Protein AF-A0A8X6VTB9-F1 (afdb_monomer_lite)

Foldseek 3Di:
DDDPQPPPPDDPPDDPPDPVVVVVQLVQWDLAQDDCVVCVLLNVLQVVAFFQPDDQPRHPPDPQHDPSARVVRPLADADCAWAQDPVFFIDHHFDDVVRVGDWDWDDDPDDTDIDTSSRGQTDGSVVSNVPSHHDHRTNGDDPVVVVVVVCVVPVAADKDWDFDDDPPDPPTPIDIDGDQPPSNDD

Organism: Trichonephila clavipes (NCBI:txid2585209)

Structure (mmCIF, N/CA/C/O backbone):
data_AF-A0A8X6VTB9-F1
#
_entry.id   AF-A0A8X6VTB9-F1
#
loop_
_atom_site.group_PDB
_atom_site.id
_atom_site.type_symbol
_atom_site.label_atom_id
_atom_site.label_alt_id
_atom_site.label_comp_id
_atom_site.label_asym_id
_atom_site.label_entity_id
_atom_site.label_seq_id
_atom_site.pdbx_PDB_ins_code
_atom_site.Cartn_x
_atom_site.Cartn_y
_atom_site.Cartn_z
_atom_site.occupancy
_atom_site.B_iso_or_equiv
_atom_site.auth_seq_id
_atom_site.auth_comp_id
_atom_site.auth_asym_id
_atom_site.auth_atom_id
_atom_site.pdbx_PDB_model_num
ATOM 1 N N . MET A 1 1 ? -4.339 -24.519 -5.137 1.00 29.75 1 MET A N 1
ATOM 2 C CA . MET A 1 1 ? -4.508 -23.742 -6.380 1.00 29.75 1 MET A CA 1
ATOM 3 C C . MET A 1 1 ? -4.207 -22.294 -6.023 1.00 29.75 1 MET A C 1
ATOM 5 O O . MET A 1 1 ? -5.064 -21.602 -5.493 1.00 29.75 1 MET A O 1
ATOM 9 N N . GLY A 1 2 ? -2.921 -21.941 -6.063 1.00 29.81 2 GLY A N 1
ATOM 10 C CA . GLY A 1 2 ? -2.426 -20.648 -5.596 1.00 29.81 2 GLY A CA 1
ATOM 11 C C . GLY A 1 2 ? -2.634 -19.611 -6.684 1.00 29.81 2 GLY A C 1
ATOM 12 O O . GLY A 1 2 ? -2.229 -19.838 -7.820 1.00 29.81 2 GLY A O 1
ATOM 13 N N . ILE A 1 3 ? -3.295 -18.514 -6.338 1.00 30.98 3 ILE A N 1
ATOM 14 C CA . ILE A 1 3 ? -3.385 -17.342 -7.198 1.00 30.98 3 ILE A CA 1
ATOM 15 C C . ILE A 1 3 ? -1.976 -16.748 -7.183 1.00 30.98 3 ILE A C 1
ATOM 17 O O . ILE A 1 3 ? -1.501 -16.280 -6.151 1.00 30.98 3 ILE A O 1
ATOM 21 N N . CYS A 1 4 ? -1.261 -16.931 -8.289 1.00 26.45 4 CYS A N 1
ATOM 22 C CA . CYS A 1 4 ? -0.043 -16.201 -8.578 1.00 26.45 4 CYS A CA 1
ATOM 23 C C . CYS A 1 4 ? -0.476 -14.746 -8.747 1.00 26.45 4 CYS A C 1
ATOM 25 O O . CYS A 1 4 ? -1.136 -14.422 -9.733 1.00 26.45 4 CYS A O 1
ATOM 27 N N . ASP A 1 5 ? -0.184 -13.899 -7.762 1.00 32.09 5 ASP A N 1
ATOM 28 C CA . ASP A 1 5 ? -0.257 -12.456 -7.947 1.00 32.09 5 ASP A CA 1
ATOM 29 C C . ASP A 1 5 ? 0.793 -12.103 -9.006 1.00 32.09 5 ASP A C 1
ATOM 31 O O . ASP A 1 5 ? 1.974 -11.916 -8.711 1.00 32.09 5 ASP A O 1
ATOM 35 N N . THR A 1 6 ? 0.371 -12.091 -10.271 1.00 28.61 6 THR A N 1
ATOM 36 C CA . THR A 1 6 ? 1.095 -11.455 -11.366 1.00 28.61 6 THR A CA 1
ATOM 37 C C . THR A 1 6 ? 1.289 -9.998 -10.978 1.00 28.61 6 THR A C 1
ATOM 39 O O . THR A 1 6 ? 0.371 -9.186 -11.095 1.00 28.61 6 THR A O 1
ATOM 42 N N . LEU A 1 7 ? 2.488 -9.671 -10.497 1.00 33.88 7 LEU A N 1
ATOM 43 C CA . LEU A 1 7 ? 3.006 -8.316 -10.556 1.00 33.88 7 LEU A CA 1
ATOM 44 C C . LEU A 1 7 ? 2.977 -7.935 -12.037 1.00 33.88 7 LEU A C 1
ATOM 46 O O . LEU A 1 7 ? 3.796 -8.406 -12.820 1.00 33.88 7 LEU A O 1
ATOM 50 N N . LYS A 1 8 ? 1.972 -7.157 -12.444 1.00 32.75 8 LYS A N 1
ATOM 51 C CA . LYS A 1 8 ? 2.041 -6.443 -13.713 1.00 32.75 8 LYS A CA 1
ATOM 52 C C . LYS A 1 8 ? 3.106 -5.376 -13.518 1.00 32.75 8 LYS A C 1
ATOM 54 O O . LYS A 1 8 ? 2.842 -4.341 -12.911 1.00 32.75 8 LYS A O 1
ATOM 59 N N . GLU A 1 9 ? 4.320 -5.672 -13.959 1.00 34.72 9 GLU A N 1
ATOM 60 C CA . GLU A 1 9 ? 5.297 -4.633 -14.240 1.00 34.72 9 GLU A CA 1
ATOM 61 C C . GLU A 1 9 ? 4.710 -3.805 -15.383 1.00 34.72 9 GLU A C 1
ATOM 63 O O . GLU A 1 9 ? 4.512 -4.283 -16.497 1.00 34.72 9 GLU A O 1
ATOM 68 N N . VAL A 1 10 ? 4.282 -2.594 -15.048 1.00 33.16 10 VAL A N 1
ATOM 69 C CA . VAL A 1 10 ? 3.895 -1.595 -16.031 1.00 33.16 10 VAL A CA 1
ATOM 70 C C . VAL A 1 10 ? 5.188 -0.924 -16.464 1.00 33.16 10 VAL A C 1
ATOM 72 O O . VAL A 1 10 ? 5.725 -0.089 -15.736 1.00 33.16 10 VAL A O 1
ATOM 75 N N . GLU A 1 11 ? 5.696 -1.300 -17.632 1.00 36.03 11 GLU A N 1
ATOM 76 C CA . GLU A 1 11 ? 6.579 -0.417 -18.385 1.00 36.03 11 GLU A CA 1
ATOM 77 C C . GLU A 1 11 ? 5.748 0.760 -18.886 1.00 36.03 11 GLU A C 1
ATOM 79 O O . GLU A 1 11 ? 4.713 0.598 -19.538 1.00 36.03 11 GLU A O 1
ATOM 84 N N . ILE A 1 12 ? 6.184 1.964 -18.531 1.00 35.41 12 ILE A N 1
ATOM 85 C CA . ILE A 1 12 ? 5.634 3.213 -19.051 1.00 35.41 12 ILE A CA 1
ATOM 86 C C . ILE A 1 12 ? 6.266 3.423 -20.437 1.00 35.41 12 ILE A C 1
ATOM 88 O O . ILE A 1 12 ? 7.052 4.340 -20.632 1.00 35.41 12 ILE A O 1
ATOM 92 N N . ASP A 1 13 ? 5.957 2.536 -21.386 1.00 30.55 13 ASP A N 1
ATOM 93 C CA . ASP A 1 13 ? 6.436 2.594 -22.777 1.00 30.55 13 ASP A CA 1
ATOM 94 C C . ASP A 1 13 ? 5.394 3.237 -23.698 1.00 30.55 13 ASP A C 1
ATOM 96 O O . ASP A 1 13 ? 5.032 2.739 -24.765 1.00 30.55 13 ASP A O 1
ATOM 100 N N . GLN A 1 14 ? 4.896 4.398 -23.285 1.00 31.83 14 GLN A N 1
ATOM 101 C CA . GLN A 1 14 ? 4.291 5.345 -24.210 1.00 31.83 14 GLN A CA 1
ATOM 102 C C . GLN A 1 14 ? 4.977 6.685 -24.010 1.00 31.83 14 GLN A C 1
ATOM 104 O O . GLN A 1 14 ? 4.874 7.274 -22.941 1.00 31.83 14 GLN A O 1
ATOM 109 N N . ALA A 1 15 ? 5.721 7.088 -25.041 1.00 36.59 15 ALA A N 1
ATOM 110 C CA . ALA A 1 15 ? 6.345 8.387 -25.254 1.00 36.59 15 ALA A CA 1
ATOM 111 C C . ALA A 1 15 ? 5.846 9.497 -24.306 1.00 36.59 15 ALA A C 1
ATOM 113 O O . ALA A 1 15 ? 4.790 10.085 -24.526 1.00 36.59 15 ALA A O 1
ATOM 114 N N . ILE A 1 16 ? 6.632 9.798 -23.270 1.00 38.06 16 ILE A N 1
ATOM 115 C CA . ILE A 1 16 ? 6.501 11.028 -22.483 1.00 38.06 16 ILE A CA 1
ATOM 116 C C . ILE A 1 16 ? 7.659 11.917 -22.935 1.00 38.06 16 ILE A C 1
ATOM 118 O O . ILE A 1 16 ? 8.783 11.786 -22.453 1.00 38.06 16 ILE A O 1
ATOM 122 N N . GLU A 1 17 ? 7.410 12.746 -23.948 1.00 37.41 17 GLU A N 1
ATOM 123 C CA . GLU A 1 17 ? 8.438 13.539 -24.641 1.00 37.41 17 GLU A CA 1
ATOM 124 C C . GLU A 1 17 ? 8.985 14.727 -23.817 1.00 37.41 17 GLU A C 1
ATOM 126 O O . GLU A 1 17 ? 9.929 15.380 -24.254 1.00 37.41 17 GLU A O 1
ATOM 131 N N . GLU A 1 18 ? 8.483 15.000 -22.606 1.00 32.50 18 GLU A N 1
ATOM 132 C CA . GLU A 1 18 ? 8.823 16.218 -21.851 1.00 32.50 18 GLU A CA 1
ATOM 133 C C . GLU A 1 18 ? 9.211 15.927 -20.372 1.00 32.50 18 GLU A C 1
ATOM 135 O O . GLU A 1 18 ? 8.392 15.443 -19.585 1.00 32.50 18 GLU A O 1
ATOM 140 N N . PRO A 1 19 ? 10.441 16.270 -19.920 1.00 38.84 19 PRO A N 1
ATOM 141 C CA . PRO A 1 19 ? 10.923 16.049 -18.542 1.00 38.84 19 PRO A CA 1
ATOM 142 C C . PRO A 1 19 ? 10.114 16.751 -17.434 1.00 38.84 19 PRO A C 1
ATOM 144 O O . PRO A 1 19 ? 10.282 16.456 -16.248 1.00 38.84 19 PRO A O 1
ATOM 147 N N . THR A 1 20 ? 9.262 17.706 -17.800 1.00 36.38 20 THR A N 1
ATOM 148 C CA . THR A 1 20 ? 8.466 18.548 -16.895 1.00 36.38 20 THR A CA 1
ATOM 149 C C . THR A 1 20 ? 7.201 17.852 -16.373 1.00 36.38 20 THR A C 1
ATOM 151 O O . THR A 1 20 ? 6.739 18.179 -15.276 1.00 36.38 20 THR A O 1
ATOM 154 N N . GLU A 1 21 ? 6.675 16.840 -17.070 1.00 38.25 21 GLU A N 1
ATOM 155 C CA . GLU A 1 21 ? 5.506 16.068 -16.612 1.00 38.25 21 GLU A CA 1
ATOM 156 C C . GLU A 1 21 ? 5.860 15.058 -15.506 1.00 38.25 21 GLU A C 1
ATOM 158 O O . GLU A 1 21 ? 5.094 14.864 -14.560 1.00 38.25 21 GLU A O 1
ATOM 163 N N . ILE A 1 22 ? 7.073 14.492 -15.530 1.00 40.22 22 ILE A N 1
ATOM 164 C CA . ILE A 1 22 ? 7.553 13.531 -14.516 1.00 40.22 22 ILE A CA 1
ATOM 165 C C . ILE A 1 22 ? 7.670 14.178 -13.124 1.00 40.22 22 ILE A C 1
ATOM 167 O O . ILE A 1 22 ? 7.487 13.518 -12.094 1.00 40.22 22 ILE A O 1
ATOM 171 N N . MET A 1 23 ? 7.947 15.484 -13.064 1.00 35.28 23 MET A N 1
ATOM 172 C CA . MET A 1 23 ? 7.981 16.214 -11.796 1.00 35.28 23 MET A CA 1
ATOM 173 C C . MET A 1 23 ? 6.589 16.409 -11.180 1.00 35.28 23 MET A C 1
ATOM 175 O O . MET A 1 23 ? 6.489 16.423 -9.954 1.00 35.28 23 MET A O 1
ATOM 179 N N . HIS A 1 24 ? 5.532 16.495 -11.992 1.00 41.09 24 HIS A N 1
ATOM 180 C CA . HIS A 1 24 ? 4.163 16.654 -11.497 1.00 41.09 24 HIS A CA 1
ATOM 181 C C . HIS A 1 24 ? 3.598 15.338 -10.944 1.00 41.09 24 HIS A C 1
ATOM 183 O O . HIS A 1 24 ? 3.048 15.330 -9.850 1.00 41.09 24 HIS A O 1
ATOM 189 N N . ILE A 1 25 ? 3.849 14.200 -11.600 1.00 45.03 25 ILE A N 1
ATOM 190 C CA . ILE A 1 25 ? 3.317 12.888 -11.171 1.00 45.03 25 ILE A CA 1
ATOM 191 C C . ILE A 1 25 ? 3.840 12.470 -9.783 1.00 45.03 25 ILE A C 1
ATOM 193 O O . ILE A 1 25 ? 3.130 11.854 -8.988 1.00 45.03 25 ILE A O 1
ATOM 197 N N . ASN A 1 26 ? 5.088 12.822 -9.457 1.00 46.19 26 ASN A N 1
ATOM 198 C CA . ASN A 1 26 ? 5.682 12.512 -8.153 1.00 46.19 26 ASN A CA 1
ATOM 199 C C . ASN A 1 26 ? 5.116 13.370 -7.007 1.00 46.19 26 ASN A C 1
ATOM 201 O O . ASN A 1 26 ? 5.283 13.011 -5.839 1.00 46.19 26 ASN A O 1
ATOM 205 N N . GL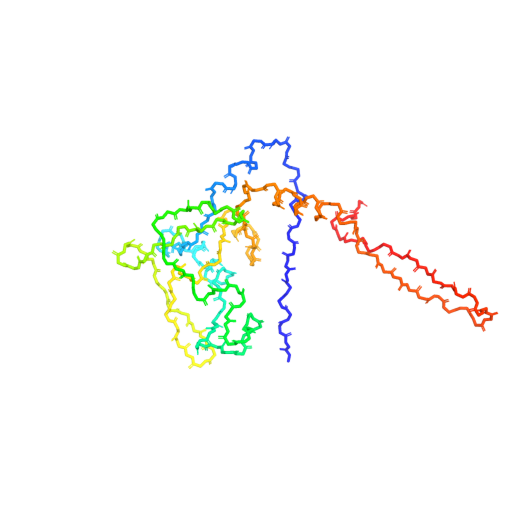N A 1 27 ? 4.463 14.494 -7.315 1.00 52.72 27 GLN A N 1
ATOM 206 C CA . GLN A 1 27 ? 3.846 15.365 -6.316 1.00 52.72 27 GLN A CA 1
ATOM 207 C C . GLN A 1 27 ? 2.498 14.821 -5.804 1.00 52.72 27 GLN A C 1
ATOM 209 O O . GLN A 1 27 ? 2.066 15.216 -4.722 1.00 52.72 27 GLN A O 1
ATOM 214 N N . ASP A 1 28 ? 1.926 13.828 -6.491 1.00 63.31 28 ASP A N 1
ATOM 215 C CA . ASP A 1 28 ? 0.568 13.317 -6.258 1.00 63.31 28 ASP A CA 1
ATOM 216 C C . ASP A 1 28 ? 0.544 11.914 -5.622 1.00 63.31 28 ASP A C 1
ATOM 218 O O . ASP A 1 28 ? -0.397 11.139 -5.801 1.00 63.31 28 ASP A O 1
ATOM 222 N N . SER A 1 29 ? 1.604 11.535 -4.897 1.00 79.81 29 SER A N 1
ATOM 223 C CA . SER A 1 29 ? 1.611 10.265 -4.163 1.00 79.81 29 SER A CA 1
ATOM 224 C C . SER A 1 29 ? 0.726 10.364 -2.919 1.00 79.81 29 SER A C 1
ATOM 226 O O . SER A 1 29 ? 1.067 11.026 -1.934 1.00 79.81 29 SER A O 1
ATOM 228 N N . GLU A 1 30 ? -0.399 9.660 -2.957 1.00 89.56 30 GLU A N 1
ATOM 229 C CA . GLU A 1 30 ? -1.391 9.602 -1.893 1.00 89.56 30 GLU A CA 1
ATOM 230 C C . GLU A 1 30 ? -1.249 8.327 -1.059 1.00 89.56 30 GLU A C 1
ATOM 232 O O . GLU A 1 30 ? -0.865 7.267 -1.548 1.00 89.56 30 GLU A O 1
ATOM 237 N N . THR A 1 31 ? -1.569 8.417 0.231 1.00 91.56 31 THR A N 1
ATOM 238 C CA . THR A 1 31 ? -1.626 7.262 1.147 1.00 91.56 31 THR A CA 1
ATOM 239 C C . THR A 1 31 ? -2.913 7.228 1.957 1.00 91.56 31 THR A C 1
ATOM 241 O O . THR A 1 31 ? -2.949 6.675 3.058 1.00 91.56 31 THR A O 1
ATOM 244 N N . GLU A 1 32 ? -3.959 7.864 1.445 1.00 92.75 32 GLU A N 1
ATOM 245 C CA . GLU A 1 32 ? -5.252 7.967 2.109 1.00 92.75 32 GLU A CA 1
ATOM 246 C C . GLU A 1 32 ? -6.320 7.284 1.269 1.00 92.75 32 GLU A C 1
ATOM 248 O O . GLU A 1 32 ? -6.242 7.269 0.045 1.00 92.75 32 GLU A O 1
ATOM 253 N N . LEU A 1 33 ? -7.304 6.685 1.932 1.00 93.94 33 LEU A N 1
ATOM 254 C CA . LEU A 1 33 ? -8.479 6.169 1.248 1.00 93.94 33 LEU A CA 1
ATOM 255 C C . LEU A 1 33 ? -9.227 7.338 0.583 1.00 93.94 33 LEU A C 1
ATOM 257 O O . LEU A 1 33 ? -9.501 8.324 1.272 1.00 93.94 33 LEU A O 1
ATOM 261 N N . PRO A 1 34 ? -9.576 7.228 -0.712 1.00 93.94 34 PRO A N 1
ATOM 262 C CA . PRO A 1 34 ? -10.510 8.143 -1.357 1.00 93.94 34 PRO A CA 1
ATOM 263 C C . PRO A 1 34 ? -11.873 8.120 -0.658 1.00 93.94 34 PRO A C 1
ATOM 265 O O . PRO A 1 34 ? -12.216 7.156 0.029 1.00 93.94 34 PRO A O 1
ATOM 268 N N . ASP A 1 35 ? -12.670 9.166 -0.845 1.00 93.12 35 ASP A N 1
ATOM 269 C CA . ASP A 1 35 ? -14.059 9.164 -0.392 1.00 93.12 35 ASP A CA 1
ATOM 270 C C . ASP A 1 35 ? -14.931 8.395 -1.392 1.00 93.12 35 ASP A C 1
ATOM 272 O O . ASP A 1 35 ? -14.894 8.665 -2.592 1.00 93.12 35 ASP A O 1
ATOM 276 N N . GLN A 1 36 ? -15.700 7.423 -0.897 1.00 94.31 36 GLN A N 1
ATOM 277 C CA . GLN A 1 36 ? -16.526 6.552 -1.730 1.00 94.31 36 GLN A CA 1
ATOM 278 C C . GLN A 1 36 ? -17.657 7.307 -2.444 1.00 94.31 36 GLN A C 1
ATOM 280 O O . GLN A 1 36 ? -18.033 6.919 -3.547 1.00 94.31 36 GLN A O 1
ATOM 285 N N . GLU A 1 37 ? -18.196 8.364 -1.841 1.00 94.81 37 GLU A N 1
ATOM 286 C CA . GLU A 1 37 ? -19.294 9.145 -2.418 1.00 94.81 37 GLU A CA 1
ATOM 287 C C . GLU A 1 37 ? -18.777 10.154 -3.450 1.00 94.81 37 GLU A C 1
ATOM 289 O O . GLU A 1 37 ? -19.466 10.469 -4.419 1.00 94.81 37 GLU A O 1
ATOM 294 N N . VAL A 1 38 ? -17.550 10.651 -3.260 1.00 94.88 38 VAL A N 1
ATOM 295 C CA . VAL A 1 38 ? -16.918 11.613 -4.177 1.00 94.88 38 VAL A CA 1
ATOM 296 C C . VAL A 1 38 ? -16.285 10.912 -5.377 1.00 94.88 38 VAL A C 1
ATOM 298 O O . VAL A 1 38 ? -16.426 11.378 -6.507 1.00 94.88 38 VAL A O 1
ATOM 301 N N . ASP A 1 39 ? -15.579 9.805 -5.144 1.00 94.81 39 ASP A N 1
ATOM 302 C CA . ASP A 1 39 ? -14.818 9.087 -6.165 1.00 94.81 39 ASP A CA 1
ATOM 303 C C . ASP A 1 39 ? -14.908 7.559 -5.973 1.00 94.81 39 ASP A C 1
ATOM 305 O O . ASP A 1 39 ? -13.946 6.905 -5.544 1.00 94.81 39 ASP A O 1
ATOM 309 N N . PRO A 1 40 ? -16.071 6.958 -6.291 1.00 96.06 40 PRO A N 1
ATOM 310 C CA . PRO A 1 40 ? -16.313 5.532 -6.077 1.00 96.06 40 PRO A CA 1
ATOM 311 C C . PRO A 1 40 ? -15.384 4.639 -6.906 1.00 96.06 40 PRO A C 1
ATOM 313 O O . PRO A 1 40 ? -15.049 3.534 -6.478 1.00 96.06 40 PRO A O 1
ATOM 316 N N . GLU A 1 41 ? -14.956 5.102 -8.084 1.00 96.19 41 GLU A N 1
ATOM 317 C CA . GLU A 1 41 ? -14.061 4.340 -8.954 1.00 96.19 41 GLU A CA 1
ATOM 318 C C . GLU A 1 41 ? -12.669 4.215 -8.332 1.00 96.19 41 GLU A C 1
ATOM 320 O O . GLU A 1 41 ? -12.152 3.103 -8.189 1.00 96.19 41 GLU A O 1
ATOM 325 N N . LEU A 1 42 ? -12.058 5.338 -7.939 1.00 94.88 42 LEU A N 1
ATOM 326 C CA . LEU A 1 42 ? -10.739 5.305 -7.316 1.00 94.88 42 LEU A CA 1
ATOM 327 C C . LEU A 1 42 ? -10.789 4.586 -5.969 1.00 94.88 42 LEU A C 1
ATOM 329 O O . LEU A 1 42 ? -9.873 3.829 -5.649 1.00 94.88 42 LEU A O 1
ATOM 333 N N . PHE A 1 43 ? -11.868 4.769 -5.204 1.00 95.69 43 PHE A N 1
ATOM 334 C CA . PHE A 1 43 ? -12.086 4.041 -3.960 1.00 95.69 43 PHE A CA 1
ATOM 335 C C . PHE A 1 43 ? -12.053 2.524 -4.165 1.00 95.69 43 PHE A C 1
ATOM 337 O O . PHE A 1 43 ? -11.336 1.833 -3.442 1.00 95.69 43 PHE A O 1
ATOM 344 N N . ASP A 1 44 ? -12.774 1.999 -5.161 1.00 96.00 44 ASP A N 1
ATOM 345 C CA . ASP A 1 44 ? -12.783 0.566 -5.483 1.00 96.00 44 ASP A CA 1
ATOM 346 C C . ASP A 1 44 ? -11.392 0.060 -5.891 1.00 96.00 44 ASP A C 1
ATOM 348 O O . ASP A 1 44 ? -10.921 -0.978 -5.409 1.00 96.00 44 ASP A O 1
ATOM 352 N N . VAL A 1 45 ? -10.686 0.833 -6.719 1.00 95.75 45 VAL A N 1
ATOM 353 C CA . VAL A 1 45 ? -9.321 0.511 -7.146 1.00 95.75 45 VAL A CA 1
ATOM 354 C C . VAL A 1 45 ? -8.363 0.463 -5.953 1.00 95.75 45 VAL A C 1
ATOM 356 O O . VAL A 1 45 ? -7.639 -0.524 -5.805 1.00 95.75 45 VAL A O 1
ATOM 359 N N . VAL A 1 46 ? -8.368 1.485 -5.091 1.00 95.00 46 VAL A N 1
ATOM 360 C CA . VAL A 1 46 ? -7.485 1.587 -3.917 1.00 95.00 46 VAL A CA 1
ATOM 361 C C . VAL A 1 46 ? -7.818 0.503 -2.898 1.00 95.00 46 VAL A C 1
ATOM 363 O O . VAL A 1 46 ? -6.914 -0.177 -2.411 1.00 95.00 46 VAL A O 1
ATOM 366 N N . LYS A 1 47 ? -9.106 0.281 -2.620 1.00 94.06 47 LYS A N 1
ATOM 367 C CA . LYS A 1 47 ? -9.591 -0.788 -1.739 1.00 94.06 47 LYS A CA 1
ATOM 368 C C . LYS A 1 47 ? -9.095 -2.161 -2.183 1.00 94.06 47 LYS A C 1
ATOM 370 O O . LYS A 1 47 ? -8.699 -2.969 -1.346 1.00 94.06 47 LYS A O 1
ATOM 375 N N . THR A 1 48 ? -9.137 -2.421 -3.485 1.00 93.25 48 THR A N 1
ATOM 376 C CA . THR A 1 48 ? -8.817 -3.736 -4.045 1.00 93.25 48 THR A CA 1
ATOM 377 C C . THR A 1 48 ? -7.313 -3.954 -4.179 1.00 93.25 48 THR A C 1
ATOM 379 O O . THR A 1 48 ? -6.825 -5.042 -3.878 1.00 93.25 48 THR A O 1
ATOM 382 N N . HIS A 1 49 ? -6.566 -2.932 -4.604 1.00 93.56 49 HIS A N 1
ATOM 383 C CA . HIS A 1 49 ? -5.177 -3.104 -5.038 1.00 93.56 49 HIS A CA 1
ATOM 384 C C . HIS A 1 49 ? -4.146 -2.406 -4.157 1.00 93.56 49 HIS A C 1
ATOM 386 O O . HIS A 1 49 ? -2.988 -2.799 -4.192 1.00 93.56 49 HIS A O 1
ATOM 392 N N . MET A 1 50 ? -4.526 -1.391 -3.380 1.00 95.00 50 MET A N 1
ATOM 393 C CA . MET A 1 50 ? -3.578 -0.556 -2.629 1.00 95.00 50 MET A CA 1
ATOM 394 C C . MET A 1 50 ? -3.689 -0.728 -1.112 1.00 95.00 50 MET A C 1
ATOM 396 O O . MET A 1 50 ? -2.941 -0.105 -0.362 1.00 95.00 50 MET A O 1
ATOM 400 N N . VAL A 1 51 ? -4.570 -1.599 -0.620 1.00 94.00 51 VAL A N 1
ATOM 401 C CA . VAL A 1 51 ? -4.585 -1.994 0.792 1.00 94.00 51 VAL A CA 1
ATOM 402 C C . VAL A 1 51 ? -3.483 -3.024 1.029 1.00 94.00 51 VAL A C 1
ATOM 404 O O . VAL A 1 51 ? -3.493 -4.110 0.450 1.00 94.00 51 VAL A O 1
ATOM 407 N N . HIS A 1 52 ? -2.537 -2.721 1.922 1.00 93.19 52 HIS A N 1
ATOM 408 C CA . HIS A 1 52 ? -1.601 -3.736 2.388 1.00 93.19 52 HIS A CA 1
ATOM 409 C C . HIS A 1 52 ? -2.393 -4.849 3.070 1.00 93.19 52 HIS A C 1
ATOM 411 O O . HIS A 1 52 ? -3.132 -4.596 4.024 1.00 93.19 52 HIS A O 1
ATOM 417 N N . GLY A 1 53 ? -2.239 -6.074 2.565 1.00 86.62 53 GLY A N 1
ATOM 418 C CA . GLY A 1 53 ? -3.020 -7.211 3.030 1.00 86.62 53 GLY A CA 1
ATOM 419 C C . GLY A 1 53 ? -2.929 -7.404 4.549 1.00 86.62 53 GLY A C 1
ATOM 420 O O . GLY A 1 53 ? -1.913 -7.040 5.157 1.00 86.62 53 GLY A O 1
ATOM 421 N N . PRO A 1 54 ? -3.956 -8.015 5.174 1.00 87.12 54 PRO A N 1
ATOM 422 C CA . PRO A 1 54 ? -3.941 -8.292 6.601 1.00 87.12 54 PRO A CA 1
ATOM 423 C C . PRO A 1 54 ? -2.633 -8.974 6.985 1.00 87.12 54 PRO A C 1
ATOM 425 O O . PRO A 1 54 ? -2.250 -9.984 6.393 1.00 87.12 54 PRO A O 1
ATOM 428 N N . CYS A 1 55 ? -1.922 -8.408 7.948 1.00 92.38 55 CYS A N 1
ATOM 429 C CA . CYS A 1 55 ? -0.672 -8.942 8.467 1.00 92.38 55 CYS A CA 1
ATOM 430 C C . CYS A 1 55 ? -0.561 -8.618 9.957 1.00 92.38 55 CYS A C 1
ATOM 432 O O . CYS A 1 55 ? -1.457 -8.010 10.545 1.00 92.38 55 CYS A O 1
ATOM 434 N N . GLY A 1 56 ? 0.537 -9.017 10.592 1.00 90.12 56 GLY A N 1
ATOM 435 C CA . GLY A 1 56 ? 0.711 -8.812 12.026 1.00 90.12 56 GLY A CA 1
ATOM 436 C C . GLY A 1 56 ? -0.221 -9.722 12.814 1.00 90.12 56 GLY A C 1
ATOM 437 O O . GLY A 1 56 ? -0.317 -10.914 12.523 1.00 90.12 56 GLY A O 1
ATOM 438 N N . SER A 1 57 ? -0.928 -9.152 13.786 1.00 89.19 57 SER A N 1
ATOM 439 C CA . SER A 1 57 ? -1.908 -9.872 14.604 1.00 89.19 57 SER A CA 1
ATOM 440 C C . SER A 1 57 ? -3.072 -10.433 13.785 1.00 89.19 57 SER A C 1
ATOM 442 O O . SER A 1 57 ? -3.563 -11.512 14.102 1.00 89.19 57 SER A O 1
ATOM 444 N N . TYR A 1 58 ? -3.481 -9.745 12.712 1.00 88.88 58 TYR A N 1
ATOM 445 C CA . TYR A 1 58 ? -4.590 -10.189 11.863 1.00 88.88 58 TYR A CA 1
ATOM 446 C C . TYR A 1 58 ? -4.238 -11.404 11.003 1.00 88.88 58 TYR A C 1
ATOM 448 O O . TYR A 1 58 ? -5.104 -12.222 10.705 1.00 88.88 58 TYR A O 1
ATOM 456 N N . ASN A 1 59 ? -2.975 -11.526 10.586 1.00 90.31 59 ASN A N 1
ATOM 457 C CA . ASN A 1 59 ? -2.495 -12.700 9.865 1.00 90.31 59 ASN A CA 1
ATOM 458 C C . ASN A 1 59 ? -0.969 -12.858 10.014 1.00 90.31 59 ASN A C 1
ATOM 460 O O . ASN A 1 59 ? -0.197 -12.323 9.209 1.00 90.31 59 ASN A O 1
ATOM 464 N N . PRO A 1 60 ? -0.514 -13.643 11.005 1.00 91.50 60 PRO A N 1
ATOM 465 C CA . PRO A 1 60 ? 0.910 -13.895 11.221 1.00 91.50 60 PRO A CA 1
ATOM 466 C C . PRO A 1 60 ? 1.580 -14.694 10.094 1.00 91.50 60 PRO A C 1
ATOM 468 O O . PRO A 1 60 ? 2.804 -14.732 10.020 1.00 91.50 60 PRO A O 1
ATOM 471 N N . ARG A 1 61 ? 0.792 -15.343 9.224 1.00 91.62 61 ARG A N 1
ATOM 472 C CA . ARG A 1 61 ? 1.275 -16.182 8.115 1.00 91.62 61 ARG A CA 1
ATOM 473 C C . ARG A 1 61 ? 1.410 -15.425 6.792 1.00 91.62 61 ARG A C 1
ATOM 475 O O . ARG A 1 61 ? 1.740 -16.041 5.782 1.00 91.62 61 ARG A O 1
ATOM 482 N N . SER A 1 62 ? 1.129 -14.122 6.766 1.00 91.12 62 SER A N 1
ATOM 483 C CA . SER A 1 62 ? 1.270 -13.324 5.545 1.00 91.12 62 SER A CA 1
ATOM 484 C C . SER A 1 62 ? 2.721 -13.322 5.042 1.00 91.12 62 SER A C 1
ATOM 486 O O . SER A 1 62 ? 3.633 -13.229 5.864 1.00 91.12 62 SER A O 1
ATOM 488 N N . PRO A 1 63 ? 2.970 -13.346 3.715 1.00 93.50 63 PRO A N 1
ATOM 489 C CA . PRO A 1 63 ? 4.327 -13.404 3.151 1.00 93.50 63 PRO A CA 1
ATOM 490 C C . PRO A 1 63 ? 5.244 -12.255 3.588 1.00 93.50 63 PRO A C 1
ATOM 492 O O . PRO A 1 63 ? 6.467 -12.382 3.598 1.00 93.50 63 PRO A O 1
ATOM 495 N N . CYS A 1 64 ? 4.659 -11.112 3.957 1.00 94.00 64 CYS A N 1
ATOM 496 C CA . CYS A 1 64 ? 5.400 -9.957 4.444 1.00 94.00 64 CYS A CA 1
ATOM 497 C C . CYS A 1 64 ? 5.941 -10.138 5.873 1.00 94.00 64 CYS A C 1
ATOM 499 O O . CYS A 1 64 ? 6.812 -9.362 6.271 1.00 94.00 64 CYS A O 1
ATOM 501 N N . MET A 1 65 ? 5.460 -11.113 6.647 1.00 96.19 65 MET A N 1
ATOM 502 C CA . MET A 1 65 ? 5.844 -11.323 8.043 1.00 96.19 65 MET A CA 1
ATOM 503 C C . MET A 1 65 ? 7.236 -11.952 8.150 1.00 96.19 65 MET A C 1
ATOM 505 O O . MET A 1 65 ? 7.509 -12.999 7.571 1.00 96.19 65 MET A O 1
ATOM 509 N N . LYS A 1 66 ? 8.125 -11.321 8.923 1.00 94.62 66 LYS A N 1
ATOM 510 C CA . LYS A 1 66 ? 9.465 -11.824 9.257 1.00 94.62 66 LYS A CA 1
ATOM 511 C C . LYS A 1 66 ? 9.717 -11.609 10.745 1.00 94.62 66 LYS A C 1
ATOM 513 O O . LYS A 1 66 ? 9.569 -10.494 11.233 1.00 94.62 66 LYS A O 1
ATOM 518 N N . ASN A 1 67 ? 10.088 -12.666 11.469 1.00 93.69 67 ASN A N 1
ATOM 519 C CA . ASN A 1 67 ? 10.347 -12.617 12.917 1.00 93.69 67 ASN A CA 1
ATOM 520 C C . ASN A 1 67 ? 9.201 -11.968 13.723 1.00 93.69 67 ASN A C 1
ATOM 522 O O . ASN A 1 67 ? 9.437 -11.163 14.617 1.00 93.69 67 ASN A O 1
ATOM 526 N N . GLY A 1 68 ? 7.948 -12.264 13.358 1.00 91.50 68 GLY A N 1
ATOM 527 C CA . GLY A 1 68 ? 6.760 -11.708 14.020 1.00 91.50 68 GLY A CA 1
ATOM 528 C C . GLY A 1 68 ? 6.428 -10.252 13.668 1.00 91.50 68 GLY A C 1
ATOM 529 O O . GLY A 1 68 ? 5.422 -9.736 14.144 1.00 91.50 68 GLY A O 1
ATOM 530 N N . ILE A 1 69 ? 7.209 -9.597 12.804 1.00 93.75 69 ILE A N 1
ATOM 531 C CA . ILE A 1 69 ? 7.010 -8.200 12.400 1.00 93.75 69 ILE A CA 1
ATOM 532 C C . ILE A 1 69 ? 6.767 -8.142 10.889 1.00 93.75 69 ILE A C 1
ATOM 534 O O . ILE A 1 69 ? 7.408 -8.847 10.110 1.00 93.75 69 ILE A O 1
ATOM 538 N N . CYS A 1 70 ? 5.852 -7.281 10.438 1.00 94.44 70 CYS A N 1
ATOM 539 C CA . CYS A 1 70 ? 5.717 -7.011 9.010 1.00 94.44 70 CYS A CA 1
ATOM 540 C C . CYS A 1 70 ? 7.021 -6.384 8.490 1.00 94.44 70 CYS A C 1
ATOM 542 O O . CYS A 1 70 ? 7.426 -5.309 8.932 1.00 94.44 70 CYS A O 1
ATOM 544 N N . SER A 1 71 ? 7.670 -7.017 7.515 1.00 93.31 71 SER A N 1
ATOM 545 C CA . SER A 1 71 ? 8.914 -6.525 6.901 1.00 93.31 71 SER A CA 1
ATOM 546 C C . SER A 1 71 ? 8.764 -5.145 6.251 1.00 93.31 71 SER A C 1
ATOM 548 O O . SER A 1 71 ? 9.735 -4.399 6.147 1.00 93.31 71 SER A O 1
ATOM 550 N N . LYS A 1 72 ? 7.537 -4.777 5.863 1.00 89.69 72 LYS A N 1
ATOM 551 C CA . LYS A 1 72 ? 7.173 -3.454 5.339 1.00 89.69 72 LYS A CA 1
ATOM 552 C C . LYS A 1 72 ? 6.694 -2.483 6.429 1.00 89.69 72 LYS A C 1
ATOM 554 O O . LYS A 1 72 ? 6.418 -1.325 6.122 1.00 89.69 72 LYS A O 1
ATOM 559 N N . ARG A 1 73 ? 6.674 -2.916 7.696 1.00 91.56 73 ARG A N 1
ATOM 560 C CA . ARG A 1 73 ? 6.304 -2.152 8.902 1.00 91.56 73 ARG A CA 1
ATOM 561 C C . ARG A 1 73 ? 4.874 -1.603 8.865 1.00 91.56 73 ARG A C 1
ATOM 563 O O . ARG A 1 73 ? 4.666 -0.428 9.149 1.00 91.56 73 ARG A O 1
ATOM 570 N N . PHE A 1 74 ? 3.921 -2.436 8.454 1.00 92.62 74 PHE A N 1
ATOM 571 C CA . PHE A 1 74 ? 2.494 -2.136 8.567 1.00 92.62 74 PHE A CA 1
ATOM 572 C C . PHE A 1 74 ? 1.918 -2.645 9.902 1.00 92.62 74 PHE A C 1
ATOM 574 O O . PHE A 1 74 ? 2.387 -3.680 10.390 1.00 92.62 74 PHE A O 1
ATOM 581 N N . PRO A 1 75 ? 0.903 -1.958 10.465 1.00 93.88 75 PRO A N 1
ATOM 582 C CA . PRO A 1 75 ? 0.372 -0.661 10.022 1.00 93.88 75 PRO A CA 1
ATOM 583 C C . PRO A 1 75 ? 1.382 0.483 10.213 1.00 93.88 75 PRO A C 1
ATOM 585 O O . PRO A 1 75 ? 2.192 0.461 11.139 1.00 93.88 75 PRO A O 1
ATOM 588 N N . LYS A 1 76 ? 1.354 1.477 9.319 1.00 92.81 76 LYS A N 1
ATOM 589 C CA . LYS A 1 76 ? 2.191 2.683 9.427 1.00 92.81 76 LYS A CA 1
ATOM 590 C C . LYS A 1 76 ? 1.712 3.585 10.566 1.00 92.81 76 LYS A C 1
ATOM 592 O O . LYS A 1 76 ? 0.599 3.445 11.054 1.00 92.81 76 LYS A O 1
ATOM 597 N N . LEU A 1 77 ? 2.544 4.530 10.991 1.00 92.12 77 LEU A N 1
ATOM 598 C CA . LEU A 1 77 ? 2.102 5.575 11.916 1.00 92.12 77 LEU A CA 1
ATOM 599 C C . LEU A 1 77 ? 1.268 6.618 11.165 1.00 92.12 77 LEU A C 1
ATOM 601 O O . LEU A 1 77 ? 1.488 6.849 9.974 1.00 92.12 77 LEU A O 1
ATOM 605 N N . PHE A 1 78 ? 0.321 7.240 11.864 1.00 93.56 78 PHE A N 1
ATOM 606 C CA . PHE A 1 78 ? -0.338 8.438 11.357 1.00 93.56 78 PHE A CA 1
ATOM 607 C C . PHE A 1 78 ? 0.661 9.595 11.287 1.00 93.56 78 PHE A C 1
ATOM 609 O O . PHE A 1 78 ? 1.580 9.684 12.100 1.00 93.56 78 PHE A O 1
ATOM 616 N N . SER A 1 79 ? 0.470 10.471 10.307 1.00 90.56 79 SER A N 1
ATOM 617 C CA . SER A 1 79 ? 1.273 11.677 10.122 1.00 90.56 79 SER A CA 1
ATOM 618 C C . SER A 1 79 ? 0.416 12.757 9.483 1.00 90.56 79 SER A C 1
ATOM 620 O O . SER A 1 79 ? -0.333 12.484 8.545 1.00 90.56 79 SER A O 1
ATOM 622 N N . THR A 1 80 ? 0.529 13.989 9.962 1.00 87.94 80 THR A N 1
ATOM 623 C CA . THR A 1 80 ? -0.195 15.142 9.409 1.00 87.94 80 THR A CA 1
ATOM 624 C C . THR A 1 80 ? 0.435 15.682 8.133 1.00 87.94 80 THR A C 1
ATOM 626 O O . THR A 1 80 ? -0.243 16.368 7.377 1.00 87.94 80 THR A O 1
ATOM 629 N N . GLU A 1 81 ? 1.685 15.326 7.843 1.00 86.81 81 GLU A N 1
ATOM 630 C CA . GLU A 1 81 ? 2.423 15.796 6.672 1.00 86.81 81 GLU A CA 1
ATOM 631 C C . GLU A 1 81 ? 3.399 14.743 6.136 1.00 86.81 81 GLU A C 1
ATOM 633 O O . GLU A 1 81 ? 3.722 13.760 6.813 1.00 86.81 81 GLU A O 1
ATOM 638 N N . THR A 1 82 ? 3.836 14.935 4.889 1.00 84.19 82 THR A N 1
ATOM 639 C CA . THR A 1 82 ? 4.848 14.083 4.264 1.00 84.19 82 THR A CA 1
ATOM 640 C C . THR A 1 82 ? 6.235 14.647 4.559 1.00 84.19 82 THR A C 1
ATOM 642 O O . THR A 1 82 ? 6.584 15.717 4.065 1.00 84.19 82 THR A O 1
ATOM 645 N N . VAL A 1 83 ? 7.046 13.921 5.328 1.00 81.94 83 VAL A N 1
ATOM 646 C CA . VAL A 1 83 ? 8.386 14.357 5.749 1.00 81.94 83 VAL A CA 1
ATOM 647 C C . VAL A 1 83 ? 9.452 13.537 5.034 1.00 81.94 83 VAL A C 1
ATOM 649 O O . VAL A 1 83 ? 9.428 12.307 5.055 1.00 81.94 83 VAL A O 1
ATOM 652 N N . THR A 1 84 ? 10.424 14.202 4.411 1.00 73.38 84 THR A N 1
ATOM 653 C CA . THR A 1 84 ? 11.561 13.511 3.783 1.00 73.38 84 THR A CA 1
ATOM 654 C C . THR A 1 84 ? 12.566 13.103 4.860 1.00 73.38 84 THR A C 1
ATOM 656 O O . THR A 1 84 ? 13.042 13.949 5.608 1.00 73.38 84 THR A O 1
ATOM 659 N N . SER A 1 85 ? 12.897 11.812 4.952 1.00 70.06 85 SER A N 1
ATOM 660 C CA . SER A 1 85 ? 13.933 11.324 5.871 1.00 70.06 85 SER A CA 1
ATOM 661 C C . SER A 1 85 ? 15.323 11.383 5.234 1.00 70.06 85 SER A C 1
ATOM 663 O O . SER A 1 85 ? 15.469 11.134 4.036 1.00 70.06 85 SER A O 1
ATOM 665 N N . GLU A 1 86 ? 16.364 11.583 6.048 1.00 65.44 86 GLU A N 1
ATOM 666 C CA . GLU A 1 86 ? 17.779 11.469 5.644 1.00 65.44 86 GLU A CA 1
ATOM 667 C C . GLU A 1 86 ? 18.116 10.108 4.999 1.00 65.44 86 GLU A C 1
ATOM 669 O O . GLU A 1 86 ? 19.025 9.996 4.175 1.00 65.44 86 GLU A O 1
ATOM 674 N N . GLY A 1 87 ? 17.344 9.060 5.317 1.00 65.00 87 GLY A N 1
ATOM 675 C CA . GLY A 1 87 ? 17.470 7.731 4.713 1.00 65.00 87 GLY A CA 1
ATOM 676 C C . GLY A 1 87 ? 17.040 7.647 3.242 1.00 65.00 87 GLY A C 1
ATOM 677 O O . GLY A 1 87 ? 17.275 6.618 2.610 1.00 65.00 87 GLY A O 1
ATOM 678 N N . GLY A 1 88 ? 16.435 8.707 2.698 1.00 64.94 88 GLY A N 1
ATOM 679 C CA . GLY A 1 88 ? 15.986 8.803 1.308 1.00 64.94 88 GLY A CA 1
ATOM 680 C C . GLY A 1 88 ? 14.567 8.302 1.043 1.00 64.94 88 GLY A C 1
ATOM 681 O O . GLY A 1 88 ? 14.088 8.466 -0.074 1.00 64.94 88 GLY A O 1
ATOM 682 N N . TYR A 1 89 ? 13.891 7.751 2.055 1.00 68.94 89 TYR A N 1
ATOM 683 C CA . TYR A 1 89 ? 12.482 7.367 1.981 1.00 68.94 89 TYR A CA 1
ATOM 684 C C . TYR A 1 89 ? 11.617 8.365 2.757 1.00 68.94 89 TYR A C 1
ATOM 686 O O . TYR A 1 89 ? 11.935 8.673 3.909 1.00 68.94 89 TYR A O 1
ATOM 694 N N . PRO A 1 90 ? 10.527 8.873 2.169 1.00 77.56 90 PRO A N 1
ATOM 695 C CA . PRO A 1 90 ? 9.615 9.769 2.860 1.00 77.56 90 PRO A CA 1
ATOM 696 C C . PRO A 1 90 ? 8.746 9.017 3.875 1.00 77.56 90 PRO A C 1
ATOM 698 O O . PRO A 1 90 ? 8.344 7.866 3.679 1.00 77.56 90 PRO A O 1
ATOM 701 N N . PHE A 1 91 ? 8.393 9.710 4.948 1.00 83.81 91 PHE A N 1
ATOM 702 C CA . PHE A 1 91 ? 7.255 9.369 5.784 1.00 83.81 91 PHE A CA 1
ATOM 703 C C . PHE A 1 91 ? 6.037 10.082 5.221 1.00 83.81 91 PHE A C 1
ATOM 705 O O . PHE A 1 91 ? 5.952 11.298 5.319 1.00 83.81 91 PHE A O 1
ATOM 712 N N . TYR A 1 92 ? 5.124 9.343 4.601 1.00 87.50 92 TYR A N 1
ATOM 713 C CA . TYR A 1 92 ? 3.929 9.916 3.984 1.00 87.50 92 TYR A CA 1
ATOM 714 C C . TYR A 1 92 ? 2.882 10.370 5.001 1.00 87.50 92 TYR A C 1
ATOM 716 O O . TYR A 1 92 ? 2.685 9.726 6.036 1.00 87.50 92 TYR A O 1
ATOM 724 N N . ARG A 1 93 ? 2.158 11.431 4.638 1.00 89.69 93 ARG A N 1
ATOM 725 C CA . ARG A 1 93 ? 0.972 11.922 5.340 1.00 89.69 93 ARG A CA 1
ATOM 726 C C . ARG A 1 93 ? -0.137 10.867 5.389 1.00 89.69 93 ARG A C 1
ATOM 728 O O . ARG A 1 93 ? -0.620 10.413 4.359 1.00 89.69 93 ARG A O 1
ATOM 735 N N . ARG A 1 94 ? -0.597 10.526 6.591 1.00 94.19 94 ARG A N 1
ATOM 736 C CA . ARG A 1 94 ? -1.693 9.582 6.855 1.00 94.19 94 ARG A CA 1
ATOM 737 C C . ARG A 1 94 ? -2.574 10.156 7.959 1.00 94.19 94 ARG A C 1
ATOM 739 O O . ARG A 1 94 ? -2.203 10.058 9.130 1.00 94.19 94 ARG A O 1
ATOM 746 N N . ARG A 1 95 ? -3.714 10.761 7.609 1.00 94.06 95 ARG A N 1
ATOM 747 C CA . ARG A 1 95 ? -4.672 11.287 8.596 1.00 94.06 95 ARG A CA 1
ATOM 748 C C . ARG A 1 95 ? -5.308 10.167 9.403 1.00 94.06 95 ARG A C 1
ATOM 750 O O . ARG A 1 95 ? -5.689 9.137 8.842 1.00 94.06 95 ARG A O 1
ATOM 757 N N . SER A 1 96 ? -5.425 10.396 10.705 1.00 94.06 96 SER A N 1
ATOM 758 C CA . SER A 1 96 ? -6.187 9.531 11.597 1.00 94.06 96 SER A CA 1
ATOM 759 C C . SER A 1 96 ? -7.688 9.807 11.472 1.00 94.06 96 SER A C 1
ATOM 761 O O . SER A 1 96 ? -8.065 10.884 10.999 1.00 94.06 96 SER A O 1
ATOM 763 N N . PRO A 1 97 ? -8.559 8.877 11.895 1.00 92.56 97 PRO A N 1
ATOM 764 C CA . PRO A 1 97 ? -10.005 9.094 11.888 1.00 92.56 97 PRO A CA 1
ATOM 765 C C . PRO A 1 97 ? -10.452 10.346 12.658 1.00 92.56 97 PRO A C 1
ATOM 767 O O . PRO A 1 97 ? -11.409 11.001 12.261 1.00 92.56 97 PRO A O 1
ATOM 770 N N . GLU A 1 98 ? -9.728 10.729 13.713 1.00 91.75 98 GLU A N 1
ATOM 771 C CA . GLU A 1 98 ? -9.999 11.943 14.497 1.00 91.75 98 GLU A CA 1
ATOM 772 C C . GLU A 1 98 ? -9.684 13.233 13.721 1.00 91.75 98 GLU A C 1
ATOM 774 O O . GLU A 1 98 ? -10.196 14.296 14.058 1.00 91.75 98 GLU A O 1
ATOM 779 N N . ASN A 1 99 ? -8.859 13.143 12.675 1.00 89.88 99 ASN A N 1
ATOM 780 C CA . ASN A 1 99 ? -8.496 14.244 11.787 1.00 89.88 99 ASN A CA 1
ATOM 781 C C . ASN A 1 99 ? -9.020 13.996 10.363 1.00 89.88 99 ASN A C 1
ATOM 783 O O . ASN A 1 99 ? -8.272 14.083 9.390 1.00 89.88 99 ASN A O 1
ATOM 787 N N . CYS A 1 100 ? -10.297 13.625 10.244 1.00 88.12 100 CYS A N 1
ATOM 788 C CA . CYS A 1 100 ? -10.990 13.397 8.968 1.00 88.12 100 CYS A CA 1
ATOM 789 C C . CYS A 1 100 ? -10.364 12.304 8.076 1.00 88.12 100 CYS A C 1
ATOM 791 O O . CYS A 1 100 ? -10.504 12.340 6.855 1.00 88.12 100 CYS A O 1
ATOM 793 N N . GLY A 1 101 ? -9.646 11.341 8.659 1.00 89.81 101 GLY A N 1
ATOM 794 C CA . GLY A 1 101 ? -9.197 10.141 7.958 1.00 89.81 101 GLY A CA 1
ATOM 795 C C . GLY A 1 101 ? -10.345 9.153 7.747 1.00 89.81 101 GLY A C 1
ATOM 796 O O . GLY A 1 101 ? -11.162 8.933 8.640 1.00 89.81 101 GLY A O 1
ATOM 797 N N . ILE A 1 102 ? -10.396 8.528 6.574 1.00 92.62 102 ILE A N 1
ATOM 798 C CA . ILE A 1 102 ? -11.417 7.530 6.247 1.00 92.62 102 ILE A CA 1
ATOM 799 C C . ILE A 1 102 ? -11.010 6.160 6.803 1.00 92.62 102 ILE A C 1
ATOM 801 O O . ILE A 1 102 ? -9.828 5.805 6.860 1.00 92.62 102 ILE A O 1
ATOM 805 N N . ARG A 1 103 ? -12.019 5.387 7.213 1.00 93.50 103 ARG A N 1
ATOM 806 C CA . ARG A 1 103 ? -11.904 3.972 7.573 1.00 93.50 103 ARG A CA 1
ATOM 807 C C . ARG A 1 103 ? -12.888 3.142 6.765 1.00 93.50 103 ARG A C 1
ATOM 809 O O . ARG A 1 103 ? -13.952 3.626 6.388 1.00 93.50 103 ARG A O 1
ATOM 816 N N . MET A 1 104 ? -12.544 1.885 6.542 1.00 92.62 104 MET A N 1
ATOM 817 C CA . MET A 1 104 ? -13.413 0.909 5.905 1.00 92.62 104 MET A CA 1
ATOM 818 C C . MET A 1 104 ? -13.244 -0.462 6.535 1.00 92.62 104 MET A C 1
ATOM 820 O O . MET A 1 104 ? -12.169 -0.832 6.996 1.00 92.62 104 MET A O 1
ATOM 824 N N . THR A 1 105 ? -14.291 -1.269 6.458 1.00 92.06 105 THR A N 1
ATOM 825 C CA . THR A 1 105 ? -14.202 -2.680 6.816 1.00 92.06 105 THR A CA 1
ATOM 826 C C . THR A 1 105 ? -13.924 -3.515 5.573 1.00 92.06 105 THR A C 1
ATOM 828 O O . THR A 1 105 ? -14.664 -3.441 4.589 1.00 92.06 105 THR A O 1
ATOM 831 N N . ILE A 1 106 ? -12.881 -4.344 5.624 1.00 89.12 106 ILE A N 1
ATOM 832 C CA . ILE A 1 106 ? -12.633 -5.375 4.614 1.00 89.12 106 ILE A CA 1
ATOM 833 C C . ILE A 1 106 ? -12.976 -6.756 5.170 1.00 89.12 106 ILE A C 1
ATOM 835 O O . ILE A 1 106 ? -12.756 -7.050 6.348 1.00 89.12 106 ILE A O 1
ATOM 839 N N . GLN A 1 107 ? -13.498 -7.627 4.312 1.00 85.50 107 GLN A N 1
ATOM 840 C CA . GLN A 1 107 ? -13.757 -9.015 4.666 1.00 85.50 107 GLN A CA 1
ATOM 841 C C . GLN A 1 107 ? -12.525 -9.857 4.327 1.00 85.50 107 GLN A C 1
ATOM 843 O O . GLN A 1 107 ? -12.180 -10.044 3.163 1.00 85.50 107 GLN A O 1
ATOM 848 N N . SER A 1 108 ? -11.859 -10.375 5.355 1.00 80.50 108 SER A N 1
ATOM 849 C CA . SER A 1 108 ? -10.848 -11.423 5.215 1.00 80.50 108 SER A CA 1
ATOM 850 C C . SER A 1 108 ? -11.480 -12.776 5.541 1.00 80.50 108 SER A C 1
ATOM 852 O O . SER A 1 108 ? -12.481 -12.827 6.248 1.00 80.50 108 SER A O 1
ATOM 854 N N . ARG A 1 109 ? -10.892 -13.872 5.042 1.00 73.25 109 ARG A N 1
ATOM 855 C CA . ARG A 1 109 ? -11.411 -15.264 5.005 1.00 73.25 109 ARG A CA 1
ATOM 856 C C . ARG A 1 109 ? -12.319 -15.716 6.166 1.00 73.25 109 ARG A C 1
ATOM 858 O O . ARG A 1 109 ? -13.194 -16.539 5.932 1.00 73.25 109 ARG A O 1
ATOM 865 N N . ALA A 1 110 ? -12.102 -15.233 7.390 1.00 69.56 110 ALA A N 1
ATOM 866 C CA . ALA A 1 110 ? -12.897 -15.574 8.571 1.00 69.56 110 ALA A CA 1
ATOM 867 C C . ALA A 1 110 ? -13.255 -14.368 9.469 1.00 69.56 110 ALA A C 1
ATOM 869 O O . ALA A 1 110 ? -13.759 -14.558 10.576 1.00 69.56 110 ALA A O 1
ATOM 870 N N . SER A 1 111 ? -12.946 -13.131 9.067 1.00 79.44 111 SER A N 1
ATOM 871 C CA . SER A 1 111 ? -13.073 -11.959 9.945 1.00 79.44 111 SER A CA 1
ATOM 872 C C . SER A 1 111 ? -13.255 -10.663 9.162 1.00 79.44 111 SER A C 1
ATOM 874 O O . SER A 1 111 ? -12.595 -10.436 8.148 1.00 79.44 111 SER A O 1
ATOM 876 N N . CYS A 1 112 ? -14.108 -9.787 9.683 1.00 86.31 112 CYS A N 1
ATOM 877 C CA . CYS A 1 112 ? -14.180 -8.396 9.259 1.00 86.31 112 CYS A CA 1
ATOM 878 C C . CYS A 1 112 ? -13.072 -7.605 9.963 1.00 86.31 112 CYS A C 1
ATOM 880 O O . CYS A 1 112 ? -12.957 -7.665 11.186 1.00 86.31 112 CYS A O 1
ATOM 882 N N . ILE A 1 113 ? -12.245 -6.900 9.194 1.00 89.44 113 ILE A N 1
ATOM 883 C CA . ILE A 1 113 ? -11.114 -6.120 9.704 1.00 89.44 113 ILE A CA 1
ATOM 884 C C . ILE A 1 113 ? -11.374 -4.653 9.389 1.00 89.44 113 ILE A C 1
ATOM 886 O O . ILE A 1 113 ? -11.596 -4.310 8.227 1.00 89.44 113 ILE A O 1
ATOM 890 N N . ASP A 1 114 ? -11.337 -3.806 10.417 1.00 90.50 114 ASP A N 1
ATOM 891 C CA . ASP A 1 114 ? -11.395 -2.356 10.247 1.00 90.50 114 ASP A CA 1
ATOM 892 C C . ASP A 1 114 ? -10.017 -1.836 9.826 1.00 90.50 114 ASP A C 1
ATOM 894 O O . ASP A 1 114 ? -8.997 -2.110 10.469 1.00 90.50 114 ASP A O 1
ATOM 898 N N . ILE A 1 115 ? -9.994 -1.130 8.703 1.00 92.38 115 ILE A N 1
ATOM 899 C CA . ILE A 1 115 ? -8.803 -0.606 8.054 1.00 92.38 115 ILE A CA 1
ATOM 900 C C . ILE A 1 115 ? -8.919 0.904 7.939 1.00 92.38 115 ILE A C 1
ATOM 902 O O . ILE A 1 115 ? -9.918 1.440 7.477 1.00 92.38 115 ILE A O 1
ATOM 906 N N . ASP A 1 116 ? -7.839 1.577 8.307 1.00 94.12 116 ASP A N 1
ATOM 907 C CA . ASP A 1 116 ? -7.651 3.012 8.151 1.00 94.12 116 ASP A CA 1
ATOM 908 C C . ASP A 1 116 ? -6.471 3.313 7.210 1.00 94.12 116 ASP A C 1
ATOM 910 O O . ASP A 1 116 ? -5.789 2.420 6.688 1.00 94.12 116 ASP A O 1
ATOM 914 N N . ASN A 1 117 ? -6.176 4.602 7.048 1.00 95.31 117 ASN A N 1
ATOM 915 C CA . ASN A 1 117 ? -5.074 5.110 6.233 1.00 95.31 117 ASN A CA 1
ATOM 916 C C . ASN A 1 117 ? -3.688 4.532 6.581 1.00 95.31 117 ASN A C 1
ATOM 918 O O . ASN A 1 117 ? -2.752 4.702 5.804 1.00 95.31 117 ASN A O 1
ATOM 922 N N . ARG A 1 118 ? -3.485 3.837 7.709 1.00 94.56 118 ARG A N 1
ATOM 923 C CA . ARG A 1 118 ? -2.185 3.227 8.054 1.00 94.56 118 ARG A CA 1
ATOM 924 C C . ARG A 1 118 ? -1.849 2.005 7.216 1.00 94.56 118 ARG A C 1
ATOM 926 O O . ARG A 1 118 ? -0.680 1.618 7.175 1.00 94.56 118 ARG A O 1
ATOM 933 N N . TRP A 1 119 ? -2.844 1.402 6.576 1.00 94.56 119 TRP A N 1
ATOM 934 C CA . TRP A 1 119 ? -2.694 0.190 5.771 1.00 94.56 119 TRP A CA 1
ATOM 935 C C . TRP A 1 119 ? -2.544 0.471 4.280 1.00 94.56 119 TRP A C 1
ATOM 937 O O . TRP A 1 119 ? -2.191 -0.429 3.529 1.00 94.56 119 TRP A O 1
ATOM 947 N N . ILE A 1 120 ? -2.767 1.710 3.846 1.00 94.38 120 ILE A N 1
ATOM 948 C CA . ILE A 1 120 ? -2.748 2.062 2.426 1.00 94.38 120 ILE A CA 1
ATOM 949 C C . ILE A 1 120 ? -1.307 2.157 1.921 1.00 94.38 120 ILE A C 1
ATOM 951 O O . ILE A 1 120 ? -0.469 2.875 2.475 1.00 94.38 120 ILE A O 1
ATOM 955 N N . VAL A 1 121 ? -0.982 1.400 0.886 1.00 92.88 121 VAL A N 1
ATOM 956 C CA . VAL A 1 121 ? 0.273 1.521 0.145 1.00 92.88 121 VAL A CA 1
ATOM 957 C C . VAL A 1 121 ? 0.219 2.825 -0.662 1.00 92.88 121 VAL A C 1
ATOM 959 O O . VAL A 1 121 ? -0.841 3.131 -1.203 1.00 92.88 121 VAL A O 1
ATOM 962 N N . PRO A 1 122 ? 1.304 3.624 -0.719 1.00 91.88 122 PRO A N 1
ATOM 963 C CA . PRO A 1 122 ? 1.299 4.847 -1.511 1.00 91.88 122 PRO A CA 1
ATOM 964 C C . PRO A 1 122 ? 0.936 4.579 -2.970 1.00 91.88 122 PRO A C 1
ATOM 966 O O . PRO A 1 122 ? 1.454 3.639 -3.574 1.00 91.88 122 PRO A O 1
ATOM 969 N N . PHE A 1 123 ? 0.058 5.409 -3.521 1.00 91.69 123 PHE A N 1
ATOM 970 C CA . PHE A 1 123 ? -0.475 5.264 -4.869 1.00 91.69 123 PHE A CA 1
ATOM 971 C C . PHE A 1 123 ? -0.535 6.614 -5.585 1.00 91.69 123 PHE A C 1
ATOM 973 O O . PHE A 1 123 ? -0.454 7.665 -4.957 1.00 91.69 123 PHE A O 1
ATOM 980 N N . SER A 1 124 ? -0.662 6.579 -6.909 1.00 90.94 124 SER A N 1
ATOM 981 C CA . SER A 1 124 ? -1.030 7.739 -7.725 1.00 90.94 124 SER A CA 1
ATOM 982 C C . SER A 1 124 ? -2.442 7.493 -8.257 1.00 90.94 124 SER A C 1
ATOM 984 O O . SER A 1 124 ? -2.666 6.411 -8.820 1.00 90.94 124 SER A O 1
ATOM 986 N N . PRO A 1 125 ? -3.394 8.430 -8.100 1.00 91.25 125 PRO A N 1
ATOM 987 C CA . PRO A 1 125 ? -4.748 8.273 -8.627 1.00 91.25 125 PRO A CA 1
ATOM 988 C C . PRO A 1 125 ? -4.776 7.931 -10.119 1.00 91.25 125 PRO A C 1
ATOM 990 O O . PRO A 1 125 ? -5.497 7.024 -10.533 1.00 91.25 125 PRO A O 1
ATOM 993 N N . VAL A 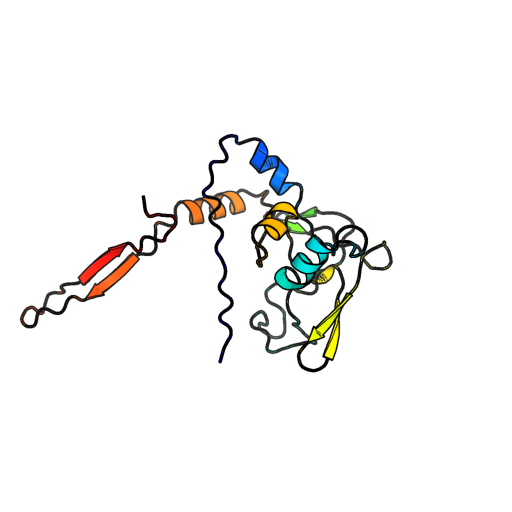1 126 ? -3.926 8.596 -10.909 1.00 90.06 126 VAL A N 1
ATOM 994 C CA . VAL A 1 126 ? -3.821 8.396 -12.361 1.00 90.06 126 VAL A CA 1
ATOM 995 C C . VAL A 1 126 ? -3.360 6.976 -12.676 1.00 90.06 126 VAL A C 1
ATOM 997 O O . VAL A 1 126 ? -4.070 6.235 -13.351 1.00 90.06 126 VAL A O 1
ATOM 1000 N N . LEU A 1 127 ? -2.214 6.551 -12.133 1.00 88.88 127 LEU A N 1
ATOM 1001 C CA . LEU A 1 127 ? -1.669 5.216 -12.414 1.00 88.88 127 LEU A CA 1
ATOM 1002 C C . LEU A 1 127 ? -2.608 4.106 -11.928 1.00 88.88 127 LEU A C 1
ATOM 1004 O O . LEU A 1 127 ? -2.818 3.109 -12.619 1.00 88.88 127 LEU A O 1
ATOM 1008 N N . SER A 1 128 ? -3.207 4.290 -10.752 1.00 90.94 128 SER A N 1
ATOM 1009 C CA . SER A 1 128 ? -4.102 3.293 -10.163 1.00 90.94 128 SER A CA 1
ATOM 1010 C C . SER A 1 128 ? -5.341 3.087 -11.032 1.00 90.94 128 SER A C 1
ATOM 1012 O O . SER A 1 128 ? -5.701 1.942 -11.310 1.00 90.94 128 SER A O 1
ATOM 1014 N N . ARG A 1 129 ? -5.962 4.175 -11.514 1.00 90.94 129 ARG A N 1
ATOM 1015 C CA . ARG A 1 129 ? -7.107 4.113 -12.435 1.00 90.94 129 ARG A CA 1
ATOM 1016 C C . ARG A 1 129 ? -6.738 3.442 -13.752 1.00 90.94 129 ARG A C 1
ATOM 1018 O O . ARG A 1 129 ? -7.454 2.545 -14.188 1.00 90.94 129 ARG A O 1
ATOM 1025 N N . THR A 1 130 ? -5.612 3.834 -14.348 1.00 90.12 130 THR A N 1
ATOM 1026 C CA . THR A 1 130 ? -5.188 3.337 -15.662 1.00 90.12 130 THR A CA 1
ATOM 1027 C C . THR A 1 130 ? -4.921 1.836 -15.652 1.00 90.12 130 THR A C 1
ATOM 1029 O O . THR A 1 130 ? -5.403 1.116 -16.525 1.00 90.12 130 THR A O 1
ATOM 1032 N N . PHE A 1 131 ? -4.177 1.335 -14.663 1.00 89.50 131 PHE A N 1
ATOM 1033 C CA . PHE A 1 131 ? -3.709 -0.055 -14.686 1.00 89.50 131 PHE A CA 1
ATOM 1034 C C . PHE A 1 131 ? -4.537 -1.011 -13.832 1.00 89.50 131 PHE A C 1
ATOM 1036 O O . PHE A 1 131 ? -4.423 -2.225 -14.021 1.00 89.50 131 PHE A O 1
ATOM 1043 N N . ARG A 1 132 ? -5.364 -0.488 -12.912 1.00 91.44 132 ARG A N 1
ATOM 1044 C CA . ARG A 1 132 ? -6.216 -1.268 -11.995 1.00 91.44 132 ARG A CA 1
ATOM 1045 C C . ARG A 1 132 ? -5.450 -2.443 -11.379 1.00 91.44 132 ARG A C 1
ATOM 1047 O O . ARG A 1 132 ? -5.879 -3.592 -11.444 1.00 91.44 132 ARG A O 1
ATOM 1054 N N . ALA A 1 133 ? -4.262 -2.147 -10.866 1.00 90.00 133 ALA A N 1
ATOM 1055 C CA . ALA A 1 133 ? -3.309 -3.120 -10.355 1.00 90.00 133 ALA A CA 1
ATOM 1056 C C . ALA A 1 133 ? -2.575 -2.548 -9.140 1.00 90.00 133 ALA A C 1
ATOM 1058 O O . ALA A 1 133 ? -2.595 -1.341 -8.897 1.00 90.00 133 ALA A O 1
ATOM 1059 N N . HIS A 1 134 ? -1.910 -3.418 -8.379 1.00 89.38 134 HIS A N 1
ATOM 1060 C CA . HIS A 1 134 ? -1.064 -2.986 -7.272 1.00 89.38 134 HIS A CA 1
ATOM 1061 C C . HIS A 1 134 ? 0.231 -2.375 -7.830 1.00 89.38 134 HIS A C 1
ATOM 1063 O O . HIS A 1 134 ? 1.128 -3.102 -8.262 1.00 89.38 134 HIS A O 1
ATOM 1069 N N . ILE A 1 135 ? 0.355 -1.048 -7.774 1.00 87.19 135 ILE A N 1
ATOM 1070 C CA . ILE A 1 135 ? 1.522 -0.308 -8.274 1.00 87.19 135 ILE A CA 1
ATOM 1071 C C . ILE A 1 135 ? 2.283 0.278 -7.090 1.00 87.19 135 ILE A C 1
ATOM 1073 O O . ILE A 1 135 ? 1.727 1.021 -6.287 1.00 87.19 135 ILE A O 1
ATOM 1077 N N . ASN A 1 136 ? 3.573 -0.035 -6.976 1.00 83.31 136 ASN A N 1
ATOM 1078 C CA . ASN A 1 136 ? 4.411 0.543 -5.930 1.00 83.31 136 ASN A CA 1
ATOM 1079 C C . ASN A 1 136 ? 4.885 1.941 -6.351 1.00 83.31 136 ASN A C 1
ATOM 1081 O O . ASN A 1 136 ? 5.781 2.054 -7.185 1.00 83.31 136 ASN A O 1
ATOM 1085 N N . VAL A 1 137 ? 4.301 2.991 -5.770 1.00 82.75 137 VAL A N 1
ATOM 1086 C CA . VAL A 1 137 ? 4.720 4.383 -6.000 1.00 82.75 137 VAL A CA 1
ATOM 1087 C C . VAL A 1 137 ? 5.610 4.841 -4.845 1.00 82.75 137 VAL A C 1
ATOM 1089 O O . VAL A 1 137 ? 5.216 4.772 -3.683 1.00 82.75 137 VAL A O 1
ATOM 1092 N N . GLU A 1 138 ? 6.819 5.318 -5.146 1.00 77.75 138 GLU A N 1
ATOM 1093 C CA . GLU A 1 138 ? 7.775 5.799 -4.141 1.00 77.75 138 GLU A CA 1
ATOM 1094 C C . GLU A 1 138 ? 8.337 7.171 -4.530 1.00 77.75 138 GLU A C 1
ATOM 1096 O O . GLU A 1 138 ? 8.935 7.337 -5.591 1.00 77.75 138 GLU A O 1
ATOM 1101 N N . LEU A 1 139 ? 8.199 8.159 -3.640 1.00 75.00 139 LEU A N 1
ATOM 1102 C CA . LEU A 1 139 ? 8.768 9.487 -3.839 1.00 75.00 139 LEU A CA 1
ATOM 1103 C C . LEU A 1 139 ? 10.264 9.433 -3.530 1.00 75.00 139 LEU A C 1
ATOM 1105 O O . LEU A 1 139 ? 10.701 9.165 -2.409 1.00 75.00 139 LEU A O 1
ATOM 1109 N N . CYS A 1 140 ? 11.045 9.736 -4.555 1.00 68.94 140 CYS A N 1
ATOM 1110 C CA . CYS A 1 140 ? 12.487 9.608 -4.555 1.00 68.94 140 CYS A CA 1
ATOM 1111 C C . CYS A 1 140 ? 13.145 10.990 -4.519 1.00 68.94 140 CYS A C 1
ATOM 1113 O O . CYS A 1 140 ? 13.119 11.715 -5.506 1.00 68.94 140 CYS A O 1
ATOM 1115 N N . ARG A 1 141 ? 13.761 11.360 -3.387 1.00 67.94 141 ARG A N 1
ATOM 1116 C CA . ARG A 1 141 ? 14.515 12.629 -3.248 1.00 67.94 141 ARG A CA 1
ATOM 1117 C C . ARG A 1 141 ? 15.993 12.454 -2.888 1.00 67.94 141 ARG A C 1
ATOM 1119 O O . ARG A 1 141 ? 16.676 13.423 -2.581 1.00 67.94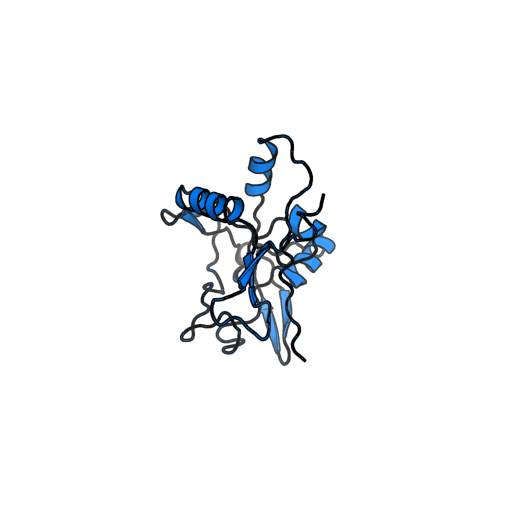 141 ARG A O 1
ATOM 1126 N N . SER A 1 142 ? 16.505 11.223 -2.913 1.00 67.50 142 SER A N 1
ATOM 1127 C CA . SER A 1 142 ? 17.897 10.911 -2.569 1.00 67.50 142 SER A CA 1
ATOM 1128 C C . SER A 1 142 ? 18.704 10.459 -3.784 1.00 67.50 142 SER A C 1
ATOM 1130 O O . SER A 1 142 ? 18.193 9.768 -4.663 1.00 67.50 142 SER A O 1
ATOM 1132 N N . ILE A 1 143 ? 20.014 10.730 -3.769 1.00 71.31 143 ILE A N 1
ATOM 1133 C CA . ILE A 1 143 ? 20.991 10.171 -4.722 1.00 71.31 143 ILE A CA 1
ATOM 1134 C C . ILE A 1 143 ? 20.928 8.630 -4.739 1.00 71.31 143 ILE A C 1
ATOM 1136 O O . ILE A 1 143 ? 21.122 8.003 -5.780 1.00 71.31 143 ILE A O 1
ATOM 1140 N N . LYS A 1 144 ? 20.590 7.997 -3.603 1.00 68.62 144 LYS A N 1
ATOM 1141 C CA . LYS A 1 144 ? 20.374 6.541 -3.529 1.00 68.62 144 LYS A CA 1
ATOM 1142 C C . LYS A 1 144 ? 19.214 6.084 -4.416 1.00 68.62 144 LYS A C 1
ATOM 1144 O O . LYS A 1 144 ? 19.314 5.024 -5.028 1.00 68.62 144 LYS A O 1
ATOM 1149 N N . SER A 1 145 ? 18.155 6.883 -4.509 1.00 67.25 145 SER A N 1
ATOM 1150 C CA . SER A 1 145 ? 16.996 6.598 -5.352 1.00 67.25 145 SER A CA 1
ATOM 1151 C C . SER A 1 145 ? 17.324 6.751 -6.836 1.00 67.25 145 SER A C 1
ATOM 1153 O O . SER A 1 145 ? 16.934 5.905 -7.631 1.00 67.25 145 SER A O 1
ATOM 1155 N N . ILE A 1 146 ? 18.131 7.751 -7.206 1.00 73.94 146 ILE A N 1
ATOM 1156 C CA . ILE A 1 146 ? 18.634 7.900 -8.583 1.00 73.94 146 ILE A CA 1
ATOM 1157 C C . ILE A 1 146 ? 19.472 6.677 -8.969 1.00 73.94 146 ILE A C 1
ATOM 1159 O O . ILE A 1 146 ? 19.232 6.059 -10.001 1.00 73.94 146 ILE A O 1
ATOM 1163 N N . LYS A 1 147 ? 20.396 6.252 -8.095 1.00 76.00 147 LYS A N 1
ATOM 1164 C CA . LYS A 1 147 ? 21.178 5.024 -8.303 1.00 76.00 147 LYS A CA 1
ATOM 1165 C C . LYS A 1 147 ? 20.279 3.797 -8.470 1.00 76.00 147 LYS A C 1
ATOM 1167 O O . LYS A 1 147 ? 20.597 2.917 -9.266 1.00 76.00 147 LYS A O 1
ATOM 1172 N N . TYR A 1 148 ? 19.188 3.722 -7.709 1.00 69.25 148 TYR A N 1
ATOM 1173 C CA . TYR A 1 148 ? 18.209 2.649 -7.827 1.00 69.25 148 TYR A CA 1
ATOM 1174 C C . TYR A 1 148 ? 17.548 2.674 -9.207 1.00 69.25 148 TYR A C 1
ATOM 1176 O O . TYR A 1 148 ? 17.635 1.675 -9.903 1.00 69.25 148 TYR A O 1
ATOM 1184 N N . ILE A 1 149 ? 17.010 3.807 -9.663 1.00 75.19 149 ILE A N 1
ATOM 1185 C CA . ILE A 1 149 ? 16.414 3.937 -11.006 1.00 75.19 149 ILE A CA 1
ATOM 1186 C C . ILE A 1 149 ? 17.424 3.550 -12.091 1.00 75.19 149 ILE A C 1
ATOM 1188 O O . ILE A 1 149 ? 17.142 2.676 -12.905 1.00 75.19 149 ILE A O 1
ATOM 1192 N N . CYS A 1 150 ? 18.639 4.108 -12.045 1.00 75.00 150 CYS A N 1
ATOM 1193 C CA . CYS A 1 150 ? 19.696 3.759 -12.991 1.00 75.00 150 CYS A CA 1
ATOM 1194 C C . CYS A 1 150 ? 20.023 2.262 -12.965 1.00 75.00 150 CYS A C 1
ATOM 1196 O O . CYS A 1 150 ? 20.341 1.702 -14.008 1.00 75.00 150 CYS A O 1
ATOM 1198 N N . LYS A 1 151 ? 19.942 1.596 -11.806 1.00 77.00 151 LYS A N 1
ATOM 1199 C CA . LYS A 1 151 ? 20.119 0.145 -11.728 1.00 77.00 151 LYS A CA 1
ATOM 1200 C C . LYS A 1 151 ? 19.039 -0.584 -12.519 1.00 77.00 151 LYS A C 1
ATOM 1202 O O . LYS A 1 151 ? 19.413 -1.529 -13.185 1.00 77.00 151 LYS A O 1
ATOM 1207 N N . TYR A 1 152 ? 17.764 -0.199 -12.429 1.00 67.88 152 TYR A N 1
ATOM 1208 C CA . TYR A 1 152 ? 16.675 -0.889 -13.141 1.00 67.88 152 TYR A CA 1
ATOM 1209 C C . TYR A 1 152 ? 16.676 -0.588 -14.634 1.00 67.88 152 TYR A C 1
ATOM 1211 O O . TYR A 1 152 ? 16.577 -1.521 -15.413 1.00 67.88 152 TYR A O 1
ATOM 1219 N N . VAL A 1 153 ? 16.903 0.667 -15.027 1.00 72.25 153 VAL A N 1
ATOM 1220 C CA . VAL A 1 153 ? 17.013 1.049 -16.447 1.00 72.25 153 VAL A CA 1
ATOM 1221 C C . VAL A 1 153 ? 18.186 0.339 -17.125 1.00 72.25 153 VAL A C 1
ATOM 1223 O O . VAL A 1 153 ? 18.076 -0.114 -18.255 1.00 72.25 153 VAL A O 1
ATOM 1226 N N . ASN A 1 154 ? 19.316 0.210 -16.426 1.00 73.19 154 ASN A N 1
ATOM 1227 C CA . ASN A 1 154 ? 20.499 -0.470 -16.959 1.00 73.19 154 ASN A CA 1
ATOM 1228 C C . ASN A 1 154 ? 20.579 -1.944 -16.544 1.00 73.19 154 ASN A 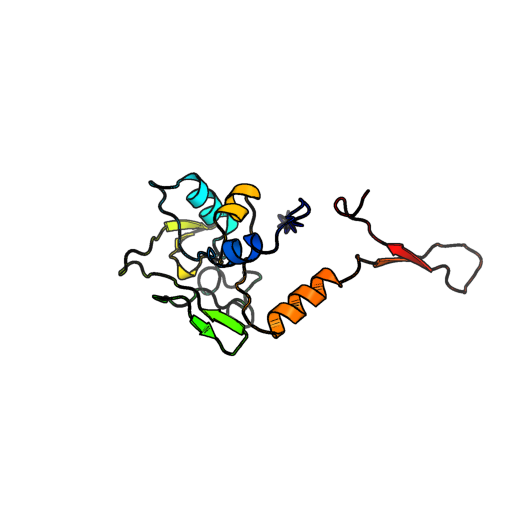C 1
ATOM 1230 O O . ASN A 1 154 ? 21.603 -2.594 -16.779 1.00 73.19 154 ASN A O 1
ATOM 1234 N N . LYS A 1 155 ? 19.537 -2.484 -15.900 1.00 70.31 155 LYS A N 1
ATOM 1235 C CA . LYS A 1 155 ? 19.434 -3.921 -15.669 1.00 70.31 155 LYS A CA 1
ATOM 1236 C C . LYS A 1 155 ? 19.051 -4.498 -17.022 1.00 70.31 155 LYS A C 1
ATOM 1238 O O . LYS A 1 155 ? 17.880 -4.518 -17.368 1.00 70.31 155 LYS A O 1
ATOM 1243 N N . GLY A 1 156 ? 20.064 -4.868 -17.806 1.00 66.94 156 GLY A N 1
ATOM 1244 C CA . GLY A 1 156 ? 19.855 -5.500 -19.104 1.00 66.94 156 GLY A CA 1
ATOM 1245 C C . GLY A 1 156 ? 18.888 -6.678 -18.990 1.00 66.94 156 GLY A C 1
ATOM 1246 O O . GLY A 1 156 ? 18.725 -7.246 -17.907 1.00 66.94 156 GLY A O 1
ATOM 1247 N N . SER A 1 157 ? 18.249 -7.014 -20.104 1.00 67.38 157 SER A N 1
ATOM 1248 C CA . SER A 1 157 ? 17.162 -7.989 -20.153 1.00 67.38 157 SER A CA 1
ATOM 1249 C C . SER A 1 157 ? 17.556 -9.326 -19.549 1.00 67.38 157 SER A C 1
ATOM 1251 O O . SER A 1 157 ? 18.730 -9.713 -19.551 1.00 67.38 157 SER A O 1
ATOM 1253 N N . ASP A 1 158 ? 16.554 -10.046 -19.057 1.00 72.56 158 ASP A N 1
ATOM 1254 C CA . ASP A 1 158 ? 16.773 -11.344 -18.446 1.00 72.56 158 ASP A CA 1
ATOM 1255 C C . ASP A 1 158 ? 17.452 -12.294 -19.447 1.00 72.56 158 ASP A C 1
ATOM 1257 O O . ASP A 1 158 ? 16.976 -12.558 -20.556 1.00 72.56 158 ASP A O 1
ATOM 1261 N N . LEU A 1 159 ? 18.628 -12.780 -19.050 1.00 71.00 159 LEU A N 1
ATOM 1262 C CA . LEU A 1 159 ? 19.423 -13.719 -19.826 1.00 71.00 159 LEU A CA 1
ATOM 1263 C C . LEU A 1 159 ? 19.087 -15.133 -19.364 1.00 71.00 159 LEU A C 1
ATOM 1265 O O . LEU A 1 159 ? 19.225 -15.468 -18.187 1.00 71.00 159 LEU A O 1
ATOM 1269 N N . VAL A 1 160 ? 18.681 -15.974 -20.308 1.00 74.56 160 VAL A N 1
ATOM 1270 C CA . VAL A 1 160 ? 18.489 -17.406 -20.092 1.00 74.56 160 VAL A CA 1
ATOM 1271 C C . VAL A 1 160 ? 19.669 -18.139 -20.709 1.00 74.56 160 VAL A C 1
ATOM 1273 O O . VAL A 1 160 ? 19.994 -17.949 -21.878 1.00 74.56 160 VAL A O 1
ATOM 1276 N N . VAL A 1 161 ? 20.295 -19.018 -19.932 1.00 74.69 161 VAL A N 1
ATOM 1277 C CA . VAL A 1 161 ? 21.311 -19.947 -20.433 1.00 74.69 161 VAL A CA 1
ATOM 1278 C C . VAL A 1 161 ? 20.666 -21.320 -20.547 1.00 74.69 161 VAL A C 1
ATOM 1280 O O . VAL A 1 161 ? 20.151 -21.836 -19.555 1.00 74.69 161 VAL A O 1
ATOM 1283 N N . PHE A 1 162 ? 20.685 -21.919 -21.736 1.00 78.31 162 PHE A N 1
ATOM 1284 C CA . PHE A 1 162 ? 20.201 -23.284 -21.942 1.00 78.31 162 PHE A 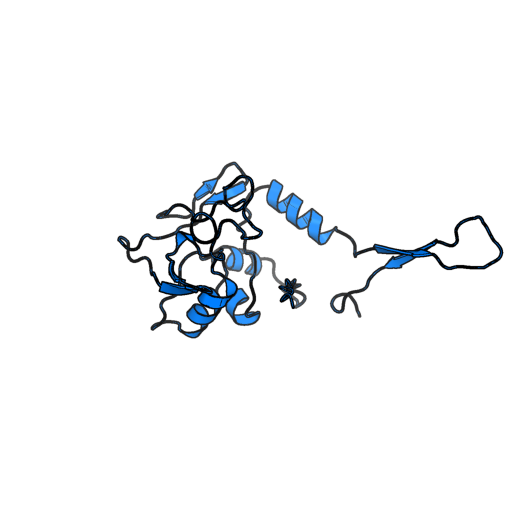CA 1
ATOM 1285 C C . PHE A 1 162 ? 21.273 -24.152 -22.604 1.00 78.31 162 PHE A C 1
ATOM 1287 O O . PHE A 1 162 ? 22.068 -23.694 -23.425 1.00 78.31 162 PHE A O 1
ATOM 1294 N N . GLY A 1 163 ? 21.325 -25.419 -22.193 1.00 73.62 163 GLY A N 1
ATOM 1295 C CA . GLY A 1 163 ? 22.240 -26.407 -22.755 1.00 73.62 163 GLY A CA 1
ATOM 1296 C C . GLY A 1 163 ? 21.647 -27.037 -24.010 1.00 73.62 163 GLY A C 1
ATOM 1297 O O . GLY A 1 163 ? 20.532 -27.553 -23.975 1.00 73.62 163 GLY A O 1
ATOM 1298 N N . VAL A 1 164 ? 22.394 -27.020 -25.110 1.00 71.88 164 VAL A N 1
ATOM 1299 C CA . VAL A 1 164 ? 22.050 -27.740 -26.338 1.00 71.88 164 VAL A CA 1
ATOM 1300 C C . VAL A 1 164 ? 22.739 -29.099 -26.267 1.00 71.88 164 VAL A C 1
ATOM 1302 O O . VAL A 1 164 ? 23.961 -29.161 -26.321 1.00 71.88 164 VAL A O 1
ATOM 1305 N N . GLN A 1 165 ? 22.000 -30.197 -26.105 1.00 61.59 165 GLN A N 1
ATOM 1306 C CA . GLN A 1 165 ? 22.605 -31.534 -26.123 1.00 61.59 165 GLN A CA 1
ATOM 1307 C C . GLN A 1 165 ? 22.980 -31.927 -27.556 1.00 61.59 165 GLN A C 1
ATOM 1309 O O . GLN A 1 165 ? 22.107 -32.234 -28.363 1.00 61.59 165 GLN A O 1
ATOM 1314 N N . ASN A 1 166 ? 24.281 -31.982 -27.844 1.00 60.47 166 ASN A N 1
ATOM 1315 C CA . ASN A 1 166 ? 24.821 -32.802 -28.923 1.00 60.47 166 ASN A CA 1
ATOM 1316 C C . ASN A 1 166 ? 25.463 -34.038 -28.292 1.00 60.47 166 ASN A C 1
ATOM 1318 O O . ASN A 1 166 ? 26.299 -33.921 -27.403 1.00 60.47 166 ASN A O 1
ATOM 1322 N N . ALA A 1 167 ? 25.060 -35.227 -28.739 1.00 59.75 167 ALA A N 1
ATOM 1323 C CA . ALA A 1 167 ? 25.371 -36.498 -28.081 1.00 59.75 167 ALA A CA 1
ATOM 1324 C C . ALA A 1 167 ? 26.862 -36.908 -28.079 1.00 59.75 167 ALA A C 1
ATOM 1326 O O . ALA A 1 167 ? 27.171 -37.975 -27.563 1.00 59.75 167 ALA A O 1
ATOM 1327 N N . ASN A 1 168 ? 27.777 -36.104 -28.638 1.00 62.78 168 ASN A N 1
ATOM 1328 C CA . ASN A 1 168 ? 29.157 -36.521 -28.916 1.00 62.78 168 ASN A CA 1
ATOM 1329 C C . ASN A 1 168 ? 30.249 -35.495 -28.550 1.00 62.78 168 ASN A C 1
ATOM 1331 O O . ASN A 1 168 ? 31.369 -35.648 -29.029 1.00 62.78 168 ASN A O 1
ATOM 1335 N N . ASP A 1 169 ? 29.978 -34.471 -27.733 1.00 59.03 169 ASP A N 1
ATOM 1336 C CA . ASP A 1 169 ? 31.039 -33.543 -27.308 1.00 59.03 169 ASP A CA 1
ATOM 1337 C C . ASP A 1 169 ? 30.879 -33.117 -25.840 1.00 59.03 169 ASP A C 1
ATOM 1339 O O . ASP A 1 169 ? 29.854 -32.569 -25.436 1.00 59.03 169 ASP A O 1
ATOM 1343 N N . GLU A 1 170 ? 31.893 -33.424 -25.029 1.00 55.56 170 GLU A N 1
ATOM 1344 C CA . GLU A 1 170 ? 31.939 -33.190 -23.578 1.00 55.56 170 GLU A CA 1
ATOM 1345 C C . GLU A 1 170 ? 32.221 -31.708 -23.248 1.00 55.56 170 GLU A C 1
ATOM 1347 O O . GLU A 1 170 ? 31.965 -31.250 -22.131 1.00 55.56 170 GLU A O 1
ATOM 1352 N N . VAL A 1 171 ? 32.669 -30.913 -24.233 1.00 59.53 171 VAL A N 1
ATOM 1353 C CA . VAL A 1 171 ? 32.943 -29.475 -24.081 1.00 59.53 171 VAL A CA 1
ATOM 1354 C C . VAL A 1 171 ? 31.717 -28.634 -24.471 1.00 59.53 171 VAL A C 1
ATOM 1356 O O . VAL A 1 171 ? 31.663 -27.956 -25.490 1.00 59.53 171 VAL A O 1
ATOM 1359 N N . THR A 1 172 ? 30.718 -28.653 -23.587 1.00 56.81 172 THR A N 1
ATOM 1360 C CA . THR A 1 172 ? 29.838 -27.514 -23.251 1.00 56.81 172 THR A CA 1
ATOM 1361 C C . THR A 1 172 ? 29.247 -26.673 -24.401 1.00 56.81 172 THR A C 1
ATOM 1363 O O . THR A 1 172 ? 29.627 -25.521 -24.610 1.00 56.81 172 THR A O 1
ATOM 1366 N N . SER A 1 173 ? 28.202 -27.173 -25.059 1.00 64.12 173 SER A N 1
ATOM 1367 C CA . SER A 1 173 ? 27.316 -26.394 -25.939 1.00 64.12 173 SER A CA 1
ATOM 1368 C C . SER A 1 173 ? 26.227 -25.642 -25.150 1.00 64.12 173 SER A C 1
ATOM 1370 O O . SER A 1 173 ? 25.035 -25.926 -25.273 1.00 64.12 173 SER A O 1
ATOM 1372 N N . TYR A 1 174 ? 26.620 -24.678 -24.311 1.00 64.25 174 TYR A N 1
ATOM 1373 C CA . TYR A 1 174 ? 25.676 -23.730 -23.698 1.00 64.25 174 TYR A CA 1
ATOM 1374 C C . TYR A 1 174 ? 25.443 -22.544 -24.633 1.00 64.25 174 TYR A C 1
ATOM 1376 O O . TYR A 1 174 ? 26.396 -21.959 -25.147 1.00 64.25 174 TYR A O 1
ATOM 1384 N N . GLN A 1 175 ? 24.180 -22.177 -24.843 1.00 70.69 175 GLN A N 1
ATOM 1385 C CA . GLN A 1 175 ? 23.810 -20.969 -25.573 1.00 70.69 175 GLN A CA 1
ATOM 1386 C C . GLN A 1 175 ? 23.133 -19.976 -24.632 1.00 70.69 175 GLN A C 1
ATOM 1388 O O . GLN A 1 175 ? 22.309 -20.344 -23.791 1.00 70.69 175 GLN A O 1
ATOM 1393 N N . ASN A 1 176 ? 23.494 -18.704 -24.796 1.00 74.50 176 ASN A N 1
ATOM 1394 C CA . ASN A 1 176 ? 22.869 -17.594 -24.093 1.00 74.50 176 ASN A CA 1
ATOM 1395 C C . ASN A 1 176 ? 21.750 -17.040 -24.976 1.00 74.50 176 ASN A C 1
ATOM 1397 O O . ASN A 1 176 ? 22.013 -16.520 -26.059 1.00 74.50 176 ASN A O 1
ATOM 1401 N N . GLY A 1 177 ? 20.512 -17.148 -24.511 1.00 72.50 177 GLY A N 1
ATOM 1402 C CA . GLY A 1 177 ? 19.359 -16.472 -25.086 1.00 72.50 177 GLY A CA 1
ATOM 1403 C C . GLY A 1 177 ? 19.029 -15.220 -24.284 1.00 72.50 177 GLY A C 1
ATOM 1404 O O . GLY A 1 177 ? 19.050 -15.232 -23.053 1.00 72.50 177 GLY A O 1
ATOM 1405 N N . ARG A 1 178 ? 18.700 -14.132 -24.977 1.00 76.75 178 ARG A N 1
ATOM 1406 C CA . ARG A 1 178 ? 18.049 -12.977 -24.358 1.00 76.75 178 ARG A CA 1
ATOM 1407 C C . ARG A 1 178 ? 16.546 -13.224 -24.381 1.00 76.75 178 ARG A C 1
ATOM 1409 O O . ARG A 1 178 ? 15.999 -13.492 -25.450 1.00 76.75 178 ARG A O 1
ATOM 1416 N N . TYR A 1 179 ? 15.893 -13.156 -23.226 1.00 70.19 179 TYR A N 1
ATOM 1417 C CA . TYR A 1 179 ? 14.440 -13.090 -23.187 1.00 70.19 179 TYR A CA 1
ATOM 1418 C C . TYR A 1 179 ? 14.021 -11.693 -23.646 1.00 70.19 179 TYR A C 1
ATOM 1420 O O . TYR A 1 179 ? 14.425 -10.706 -23.040 1.00 70.19 179 TYR A O 1
ATOM 1428 N N . ILE A 1 180 ? 13.268 -11.635 -24.743 1.00 68.75 180 ILE A N 1
ATOM 1429 C CA . ILE A 1 180 ? 12.663 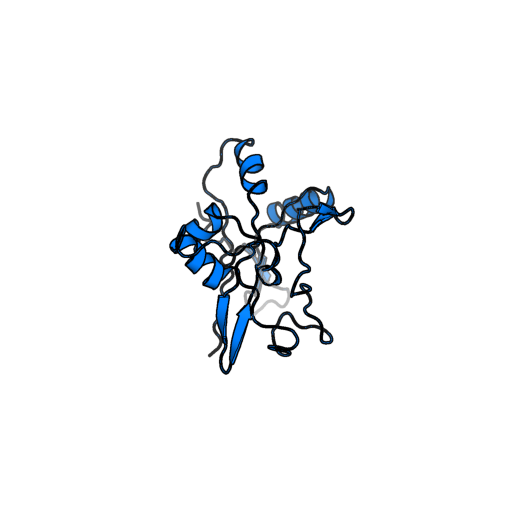-10.409 -25.263 1.00 68.75 180 ILE A CA 1
ATOM 1430 C C . ILE A 1 180 ? 11.211 -10.432 -24.790 1.00 68.75 180 ILE A C 1
ATOM 1432 O O . ILE A 1 180 ? 10.436 -11.299 -25.204 1.00 68.75 180 ILE A O 1
ATOM 1436 N N . SER A 1 181 ? 10.856 -9.536 -23.871 1.00 61.66 181 SER A N 1
ATOM 1437 C CA . SER A 1 181 ? 9.465 -9.339 -23.454 1.00 61.66 181 SER A CA 1
ATOM 1438 C C . SER A 1 181 ? 8.653 -8.705 -24.587 1.00 61.66 181 SER A C 1
ATOM 1440 O O . SER A 1 181 ? 9.197 -8.162 -25.545 1.00 61.66 181 SER A O 1
ATOM 1442 N N . THR A 1 182 ? 7.323 -8.727 -24.472 1.00 57.28 182 THR A N 1
ATOM 1443 C CA . THR A 1 182 ? 6.430 -8.054 -25.433 1.00 57.28 182 THR A CA 1
ATOM 1444 C C . THR A 1 182 ? 6.685 -6.550 -25.556 1.00 57.28 182 THR A C 1
ATOM 1446 O O . THR A 1 182 ? 6.319 -5.974 -26.570 1.00 57.28 182 THR A O 1
ATOM 1449 N N . SER A 1 183 ? 7.297 -5.925 -24.550 1.00 55.91 183 SER A N 1
ATOM 1450 C CA . SER A 1 183 ? 7.734 -4.525 -24.567 1.00 55.91 183 SER A CA 1
ATOM 1451 C C . SER A 1 183 ? 9.027 -4.286 -25.352 1.00 55.91 183 SER A C 1
ATOM 1453 O O . SER A 1 183 ? 9.224 -3.206 -25.891 1.00 55.91 183 SER A O 1
ATOM 1455 N N . GLU A 1 184 ? 9.885 -5.298 -25.489 1.00 58.25 184 GLU A N 1
ATOM 1456 C CA . GLU A 1 184 ? 11.143 -5.212 -26.241 1.00 58.25 184 GLU A CA 1
ATOM 1457 C C . GLU A 1 184 ? 11.013 -5.695 -27.702 1.00 58.25 184 GLU A C 1
ATOM 1459 O O . GLU A 1 184 ? 11.986 -5.663 -28.461 1.00 58.25 184 GLU A O 1
ATOM 1464 N N . ALA A 1 185 ? 9.833 -6.176 -28.107 1.00 54.69 185 ALA A N 1
ATOM 1465 C CA . ALA A 1 185 ? 9.576 -6.693 -29.447 1.00 54.69 185 ALA A CA 1
ATOM 1466 C C . ALA A 1 185 ? 9.183 -5.553 -30.407 1.00 54.69 185 ALA A C 1
ATOM 1468 O O . ALA A 1 185 ? 8.047 -5.083 -30.378 1.00 54.69 185 ALA A O 1
ATOM 1469 N N . ILE A 1 186 ? 10.138 -5.120 -31.240 1.00 49.78 186 ILE A N 1
ATOM 1470 C CA . ILE A 1 186 ? 9.919 -4.197 -32.374 1.00 49.78 186 ILE A CA 1
ATOM 1471 C C . ILE A 1 186 ? 9.200 -4.922 -33.514 1.00 49.78 186 ILE A C 1
ATOM 1473 O O . ILE A 1 186 ? 9.632 -6.051 -33.849 1.00 49.78 186 ILE A O 1
#

Radius of gyration: 21.09 Å; chains: 1; bounding box: 52×55×47 Å

pLDDT: mean 75.8, std 20.17, range [26.45, 96.19]

Secondary structure (DSSP, 8-state):
-------------S----HHHHHHHGGG-B-SPPPTTT-HHHHHHHHHHTBPPS-TTS-TTSTTEETTEETT-PSPPPBSS-EE-TTS-EE--B--GGGT--EEEEEETTEEEEEETTSBPPB-HHHHHHH-S--------SHHHHHHHHHHHTSPPPEEEEE---TT--S--EEEEEP--TTT--

Sequence (186 aa):
MGICDTLKEVEIDQAIEEPTEIMHINQDSETELPDQEVDPELFDVVKTHMVHGPCGSYNPRSPCMKNGICSKRFPKLFSTETVTSEGGYPFYRRRSPENCGIRMTIQSRASCIDIDNRWIVPFSPVLSRTFRAHINVELCRSIKSIKYICKYVNKGSDLVVFGVQNANDEVTSYQNGRYISTSEAI